Protein AF-A0A9Q2S1J2-F1 (afdb_monomer_lite)

Organism: NCBI:txid1402135

Secondary structure (DSSP, 8-state):
----PPPPPPPP--------S---S---S-S-SSSSSSSSSSSTTSSSSSSS------------GGGGEEEHHHHGGGGGS--EETTEEP-TTSTTHHHHHHHHHH-SSSGGGBSS---TTSEEETT-B-GGG--SHHHHHHHHHHHHHH-SSHHHHHHHHHHTT-EE-TT--EE-SSSSS-TT-----EEEEEEEETT---SHHHHHHHHHHHHTT-SEEEEEEEE-TTS-EEEEEEEEE-

pLDDT: mean 74.77, std 20.51, range [35.25, 97.06]

Sequence (242 aa):
MSDLMVPGKPVVANSSSLCFIDFMHDQPRNIWNSVMRPLFVIVTAFATAIAFFGSYSWADEEPSVDKFIFHISDLSKQNTRPFRFGGEIMSEKSGRWNQYRDEIEKFTDAVPCLSSGVDKNGRVDLRDLDWSQHTKVEGLDVCIFRILDTLPSVNLMEEWIASQGFSVSPNKRYVGDSAYVPIGTVNSTYYIEGTVPYGVGTSEASKALSQQASRWEAHAFSLNVYLDLDGNIAGVRVTPRT

Foldseek 3Di:
DDDDDDDDDDDDDPDDDDDDPDDPDDDDPDPDPDDPPPPPPPPVPPPPPPPPPPPPPPPVPPPPPCLQKDAVVLQLCQLVPAAAALLHGQDPPDPCNVVQVVLCVVPSAQQVQAPDHQDPRRIDGSLRGPLPPDPDQSNVFSNLLRSQLSRPAPVVNQVSLVSLVWDKDPPQQDQDPDPDRPPDDRFRKTKIKTKDAAPPDPDPSSVSVNVSLVSVVARMKIKIFIATPVRHTNTIGIDGHD

Radius of gyration: 28.54 Å; chains: 1; bounding box: 77×76×69 Å

Structure (mmCIF, N/CA/C/O backbone):
data_AF-A0A9Q2S1J2-F1
#
_entry.id   AF-A0A9Q2S1J2-F1
#
loop_
_atom_site.group_PDB
_atom_site.id
_atom_site.type_symbol
_atom_site.label_atom_id
_atom_site.label_alt_id
_atom_site.label_comp_id
_atom_site.label_asym_id
_atom_site.label_entity_id
_atom_site.label_seq_id
_atom_site.pdbx_PDB_ins_code
_atom_site.Cartn_x
_atom_site.Cartn_y
_atom_site.Cartn_z
_atom_site.occupancy
_atom_site.B_iso_or_equiv
_atom_site.auth_seq_id
_atom_site.auth_comp_id
_atom_site.auth_asym_id
_atom_site.auth_atom_id
_atom_site.pdbx_PDB_model_num
ATOM 1 N N . MET A 1 1 ? 31.296 10.374 49.252 1.00 40.56 1 MET A N 1
ATOM 2 C CA . MET A 1 1 ? 30.406 9.247 49.595 1.00 40.56 1 MET A CA 1
ATOM 3 C C . MET A 1 1 ? 29.740 8.829 48.294 1.00 40.56 1 MET A C 1
ATOM 5 O O . MET A 1 1 ? 28.725 9.400 47.941 1.00 40.56 1 MET A O 1
ATOM 9 N N . SER A 1 2 ? 30.476 8.201 47.380 1.00 37.00 2 SER A N 1
ATOM 10 C CA . SER A 1 2 ? 30.956 6.805 47.400 1.00 37.00 2 SER A CA 1
ATOM 11 C C . SER A 1 2 ? 29.843 5.836 47.002 1.00 37.00 2 SER A C 1
ATOM 13 O O . SER A 1 2 ? 28.944 5.590 47.795 1.00 37.00 2 SER A O 1
ATOM 15 N N . ASP A 1 3 ? 29.974 5.368 45.757 1.00 37.16 3 ASP A N 1
ATOM 16 C CA . ASP A 1 3 ? 29.686 4.041 45.203 1.00 37.16 3 ASP A CA 1
ATOM 17 C C . ASP A 1 3 ? 28.344 3.350 45.465 1.00 37.16 3 ASP A C 1
ATOM 19 O O . ASP A 1 3 ? 27.977 3.054 46.596 1.00 37.16 3 ASP A O 1
ATOM 23 N N . LEU A 1 4 ? 27.707 2.922 44.367 1.00 44.81 4 LEU A N 1
ATOM 24 C CA . LEU A 1 4 ? 27.577 1.492 44.049 1.00 44.81 4 LEU A CA 1
ATOM 25 C C . LEU A 1 4 ? 27.111 1.318 42.593 1.00 44.81 4 LEU A C 1
ATOM 27 O O . LEU A 1 4 ? 25.924 1.346 42.275 1.00 44.81 4 LEU A O 1
ATOM 31 N N . MET A 1 5 ? 28.088 1.140 41.699 1.00 41.69 5 MET A N 1
ATOM 32 C CA . MET A 1 5 ? 27.887 0.533 40.384 1.00 41.69 5 MET A CA 1
ATOM 33 C C . MET A 1 5 ? 27.665 -0.975 40.557 1.00 41.69 5 MET A C 1
ATOM 35 O O . MET A 1 5 ? 28.431 -1.643 41.250 1.00 41.69 5 MET A O 1
ATOM 39 N N . VAL A 1 6 ? 26.648 -1.518 39.889 1.00 54.88 6 VAL A N 1
ATOM 40 C CA . VAL A 1 6 ? 26.416 -2.964 39.766 1.00 54.88 6 VAL A CA 1
ATOM 41 C C . VAL A 1 6 ? 26.905 -3.414 38.383 1.00 54.88 6 VAL A C 1
ATOM 43 O O . VAL A 1 6 ? 26.368 -2.934 37.384 1.00 54.88 6 VAL A O 1
ATOM 46 N N . PRO A 1 7 ? 27.890 -4.326 38.276 1.00 55.25 7 PRO A N 1
ATOM 47 C CA . PRO A 1 7 ? 28.300 -4.888 36.996 1.00 55.25 7 PRO A CA 1
ATOM 48 C C . PRO A 1 7 ? 27.425 -6.097 36.626 1.00 55.25 7 PRO A C 1
ATOM 50 O O . PRO A 1 7 ? 27.369 -7.099 37.342 1.00 55.25 7 PRO A O 1
ATOM 53 N N . GLY A 1 8 ? 26.744 -5.999 35.483 1.00 52.44 8 GLY A N 1
ATOM 54 C CA . GLY A 1 8 ? 26.046 -7.109 34.836 1.00 52.44 8 GLY A CA 1
ATOM 55 C C . GLY A 1 8 ? 27.030 -8.088 34.187 1.00 52.44 8 GLY A C 1
ATOM 56 O O . GLY A 1 8 ? 27.998 -7.689 33.548 1.00 52.44 8 GLY A O 1
ATOM 57 N N . LYS A 1 9 ? 26.778 -9.379 34.409 1.00 48.38 9 LYS A N 1
ATOM 58 C CA . LYS A 1 9 ? 27.614 -10.535 34.059 1.00 48.38 9 LYS A CA 1
ATOM 59 C C . LYS A 1 9 ? 27.874 -10.690 32.547 1.00 48.38 9 LYS A C 1
ATOM 61 O O . LYS A 1 9 ? 26.982 -10.403 31.753 1.00 48.38 9 LYS A O 1
ATOM 66 N N . PRO A 1 10 ? 29.031 -11.255 32.152 1.00 47.12 10 PRO A N 1
ATOM 67 C CA . PRO A 1 10 ? 29.288 -11.661 30.775 1.00 47.12 10 PRO A CA 1
ATOM 68 C C . PRO A 1 10 ? 28.460 -12.895 30.384 1.00 47.12 10 PRO A C 1
ATOM 70 O O . PRO A 1 10 ? 28.337 -13.857 31.146 1.00 47.12 10 PRO A O 1
ATOM 73 N N . VAL A 1 11 ? 27.912 -12.854 29.168 1.00 51.91 11 VAL A N 1
ATOM 74 C CA . VAL A 1 11 ? 27.251 -13.979 28.499 1.00 51.91 11 VAL A CA 1
ATOM 75 C C . VAL A 1 11 ? 28.313 -14.983 28.053 1.00 51.91 11 VAL A C 1
ATOM 77 O O . VAL A 1 11 ? 29.285 -14.638 27.386 1.00 51.91 11 VAL A O 1
ATOM 80 N N . VAL A 1 12 ? 28.113 -16.233 28.459 1.00 48.56 12 VAL A N 1
ATOM 81 C CA . VAL A 1 12 ? 28.942 -17.391 28.123 1.00 48.56 12 VAL A CA 1
ATOM 82 C C . VAL A 1 12 ? 28.786 -17.705 26.635 1.00 48.56 12 VAL A C 1
ATOM 84 O O . VAL A 1 12 ? 27.695 -18.026 26.170 1.00 48.56 12 VAL A O 1
ATOM 87 N N . ALA A 1 13 ? 29.889 -17.618 25.893 1.00 40.12 13 ALA A N 1
ATOM 88 C CA . ALA A 1 13 ? 29.984 -18.101 24.525 1.00 40.12 13 ALA A CA 1
ATOM 89 C C . ALA A 1 13 ? 30.036 -19.638 24.524 1.00 40.12 13 ALA A C 1
ATOM 91 O O . ALA A 1 13 ? 30.999 -20.233 25.009 1.00 40.12 13 ALA A O 1
ATOM 92 N N . ASN A 1 14 ? 29.015 -20.280 23.954 1.00 37.91 14 ASN A N 1
ATOM 93 C CA . ASN A 1 14 ? 29.078 -21.694 23.592 1.00 37.91 14 ASN A CA 1
ATOM 94 C C . ASN A 1 14 ? 29.925 -21.839 22.321 1.00 37.91 14 ASN A C 1
ATOM 96 O O . ASN A 1 14 ? 29.432 -21.741 21.201 1.00 37.91 14 ASN A O 1
ATOM 100 N N . SER A 1 15 ? 31.222 -22.060 22.525 1.00 42.34 15 SER A N 1
ATOM 101 C CA . SER A 1 15 ? 32.123 -22.627 21.527 1.00 42.34 15 SER A CA 1
ATOM 102 C C . SER A 1 15 ? 31.919 -24.138 21.526 1.00 42.34 15 SER A C 1
ATOM 104 O O . SER A 1 15 ? 32.280 -24.829 22.478 1.00 42.34 15 SER A O 1
ATOM 106 N N . SER A 1 16 ? 31.286 -24.656 20.480 1.00 44.41 16 SER A N 1
ATOM 107 C CA . SER A 1 16 ? 31.275 -26.084 20.182 1.00 44.41 16 SER A CA 1
ATOM 108 C C . SER A 1 16 ? 31.942 -26.276 18.832 1.00 44.41 16 SER A C 1
ATOM 110 O O . SER A 1 16 ? 31.382 -25.967 17.785 1.00 44.41 16 SER A O 1
ATOM 112 N N . SER A 1 17 ? 33.195 -26.708 18.936 1.00 42.44 17 SER A N 1
ATOM 113 C CA . SER A 1 17 ? 33.931 -27.590 18.043 1.00 42.44 17 SER A CA 1
ATOM 114 C C . SER A 1 17 ? 33.178 -28.074 16.808 1.00 42.44 17 SER A C 1
ATOM 116 O O . SER A 1 17 ? 32.150 -28.721 16.942 1.00 42.44 17 SER A O 1
ATOM 118 N N . LEU A 1 18 ? 33.806 -27.921 15.643 1.00 45.06 18 LEU A N 1
ATOM 119 C CA . LEU A 1 18 ? 34.126 -29.055 14.774 1.00 45.06 18 LEU A CA 1
ATOM 120 C C . LEU A 1 18 ? 35.332 -28.669 13.903 1.00 45.06 18 LEU A C 1
ATOM 122 O O . LEU A 1 18 ? 35.220 -28.011 12.873 1.00 45.06 18 LEU A O 1
ATOM 126 N N . CYS A 1 19 ? 36.510 -29.073 14.381 1.00 46.84 19 CYS A N 1
ATOM 127 C CA . CYS A 1 19 ? 37.719 -29.219 13.583 1.00 46.84 19 CYS A CA 1
ATOM 128 C C . CYS A 1 19 ? 37.442 -30.226 12.467 1.00 46.84 19 CYS A C 1
ATOM 130 O O . CYS A 1 19 ? 37.111 -31.364 12.788 1.00 46.84 19 CYS A O 1
ATOM 132 N N . PHE A 1 20 ? 37.597 -29.858 11.193 1.00 46.56 20 PHE A N 1
ATOM 133 C CA . PHE A 1 20 ? 37.607 -30.868 10.130 1.00 46.56 20 PHE A CA 1
ATOM 134 C C . PHE A 1 20 ? 38.326 -30.467 8.839 1.00 46.56 20 PHE A C 1
ATOM 136 O O . PHE A 1 20 ? 37.915 -30.919 7.785 1.00 46.56 20 PHE A O 1
ATOM 143 N N . ILE A 1 21 ? 39.406 -29.679 8.866 1.00 50.28 21 ILE A N 1
ATOM 144 C CA . ILE A 1 21 ? 40.341 -29.628 7.723 1.00 50.28 21 ILE A CA 1
ATOM 145 C C . ILE A 1 21 ? 41.753 -29.361 8.248 1.00 50.28 21 ILE A C 1
ATOM 147 O O . ILE A 1 21 ? 42.181 -28.222 8.297 1.00 50.28 21 ILE A O 1
ATOM 151 N N . ASP A 1 22 ? 42.444 -30.412 8.686 1.00 45.50 22 ASP A N 1
ATOM 152 C CA . ASP A 1 22 ? 43.914 -30.454 8.738 1.00 45.50 22 ASP A CA 1
ATOM 153 C C . ASP A 1 22 ? 44.361 -31.912 8.913 1.00 45.50 22 ASP A C 1
ATOM 155 O O . ASP A 1 22 ? 44.779 -32.357 9.979 1.00 45.50 22 ASP A O 1
ATOM 159 N N . PHE A 1 23 ? 44.193 -32.709 7.855 1.00 46.47 23 PHE A N 1
ATOM 160 C CA . PHE A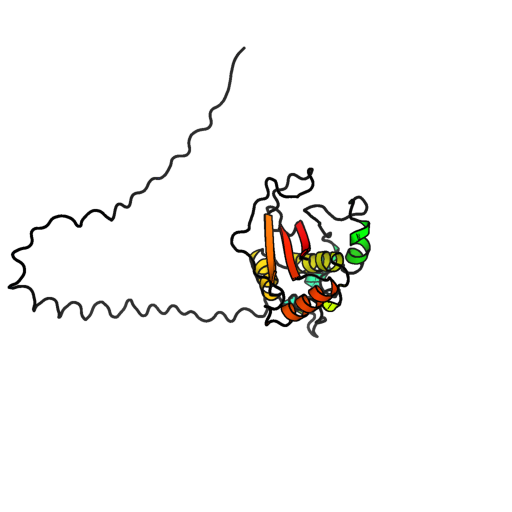 1 23 ? 44.830 -34.025 7.768 1.00 46.47 23 PHE A CA 1
ATOM 161 C C . PHE A 1 23 ? 45.028 -34.463 6.315 1.00 46.47 23 PHE A C 1
ATOM 163 O O . PHE A 1 23 ? 44.485 -35.467 5.874 1.00 46.47 23 PHE A O 1
ATOM 170 N N . MET A 1 24 ? 45.785 -33.687 5.539 1.00 49.78 24 MET A N 1
ATOM 171 C CA . MET A 1 24 ? 46.308 -34.131 4.240 1.00 49.78 24 MET A CA 1
ATOM 172 C C . MET A 1 24 ? 47.679 -33.501 3.986 1.00 49.78 24 MET A C 1
ATOM 174 O O . MET A 1 24 ? 47.911 -32.848 2.973 1.00 49.78 24 MET A O 1
ATOM 178 N N . HIS A 1 25 ? 48.615 -33.702 4.908 1.00 49.38 25 HIS A N 1
ATOM 179 C CA . HIS A 1 25 ? 50.018 -33.579 4.557 1.00 49.38 25 HIS A CA 1
ATOM 180 C C . HIS A 1 25 ? 50.812 -34.687 5.236 1.00 49.38 25 HIS A C 1
ATOM 182 O O . HIS A 1 25 ? 50.769 -34.846 6.449 1.00 49.38 25 HIS A O 1
ATOM 188 N N . ASP A 1 26 ? 51.545 -35.407 4.393 1.00 48.38 26 ASP A N 1
ATOM 189 C CA . ASP A 1 26 ? 52.625 -36.330 4.725 1.00 48.38 26 ASP A CA 1
ATOM 190 C C . ASP A 1 26 ? 52.250 -37.811 4.900 1.00 48.38 26 ASP A C 1
ATOM 192 O O . ASP A 1 26 ? 52.089 -38.336 6.000 1.00 48.38 26 ASP A O 1
ATOM 196 N N . GLN A 1 27 ? 52.171 -38.518 3.765 1.00 48.53 27 GLN A N 1
ATOM 197 C CA . GLN A 1 27 ? 52.461 -39.951 3.702 1.00 48.53 27 GLN A CA 1
ATOM 198 C C . GLN A 1 27 ? 53.371 -40.251 2.496 1.00 48.53 27 GLN A C 1
ATOM 200 O O . GLN A 1 27 ? 53.151 -39.713 1.401 1.00 48.53 27 GLN A O 1
ATOM 205 N N . PRO A 1 28 ? 54.397 -41.101 2.673 1.00 52.34 28 PRO A N 1
ATOM 206 C CA . PRO A 1 28 ? 55.406 -41.366 1.661 1.00 52.34 28 PRO A CA 1
ATOM 207 C C . PRO A 1 28 ? 54.826 -42.142 0.474 1.00 52.34 28 PRO A C 1
ATOM 209 O O . PRO A 1 28 ? 54.269 -43.232 0.601 1.00 52.34 28 PRO A O 1
ATOM 212 N N . ARG A 1 29 ? 55.017 -41.574 -0.721 1.00 52.62 29 ARG A N 1
ATOM 213 C CA . ARG A 1 29 ? 54.816 -42.252 -2.003 1.00 52.62 29 ARG A CA 1
ATOM 214 C C . ARG A 1 29 ? 55.841 -43.371 -2.114 1.00 52.62 29 ARG A C 1
ATOM 216 O O . ARG A 1 29 ? 56.979 -43.089 -2.460 1.00 52.62 29 ARG A O 1
ATOM 223 N N . ASN A 1 30 ? 55.460 -44.600 -1.797 1.00 55.59 30 ASN A N 1
ATOM 224 C CA . ASN A 1 30 ? 55.903 -45.831 -2.457 1.00 55.59 30 ASN A CA 1
ATOM 225 C C . ASN A 1 30 ? 55.304 -47.023 -1.703 1.00 55.59 30 ASN A C 1
ATOM 227 O O . ASN A 1 30 ? 55.267 -47.022 -0.482 1.00 55.59 30 ASN A O 1
ATOM 231 N N . ILE A 1 31 ? 54.906 -48.062 -2.444 1.00 53.53 31 ILE A N 1
ATOM 232 C CA . ILE A 1 31 ? 54.334 -49.338 -1.964 1.00 53.53 31 ILE A CA 1
ATOM 233 C C . ILE A 1 31 ? 52.795 -49.350 -1.823 1.00 53.53 31 ILE A C 1
ATOM 235 O O . ILE A 1 31 ? 52.267 -49.685 -0.776 1.00 53.53 31 ILE A O 1
ATOM 239 N N . TRP A 1 32 ? 52.040 -49.056 -2.891 1.00 45.44 32 TRP A N 1
ATOM 240 C CA . TRP A 1 32 ? 50.602 -49.420 -2.956 1.00 45.44 32 TRP A CA 1
ATOM 241 C C . TRP A 1 32 ? 50.117 -49.891 -4.341 1.00 45.44 32 TRP A C 1
ATOM 243 O O . TRP A 1 32 ? 48.920 -49.965 -4.596 1.00 45.44 32 TRP A O 1
ATOM 253 N N . ASN A 1 33 ? 51.031 -50.258 -5.248 1.00 51.59 33 ASN A N 1
ATOM 254 C CA . ASN A 1 33 ? 50.688 -50.475 -6.661 1.00 51.59 33 ASN A CA 1
ATOM 255 C C . ASN A 1 33 ? 50.580 -51.928 -7.146 1.00 51.59 33 ASN A C 1
ATOM 257 O O . ASN A 1 33 ? 50.458 -52.103 -8.352 1.00 51.59 33 ASN A O 1
ATOM 261 N N . SER A 1 34 ? 50.573 -52.965 -6.294 1.00 54.12 34 SER A N 1
ATOM 262 C CA . SER A 1 34 ? 50.664 -54.331 -6.854 1.00 54.12 34 SER A CA 1
ATOM 263 C C . SER A 1 34 ? 49.653 -55.398 -6.445 1.00 54.12 34 SER A C 1
ATOM 265 O O . SER A 1 34 ? 49.663 -56.427 -7.110 1.00 54.12 34 SER A O 1
ATOM 267 N N . VAL A 1 35 ? 48.783 -55.234 -5.436 1.00 52.28 35 VAL A N 1
ATOM 268 C CA . VAL A 1 35 ? 47.959 -56.398 -5.003 1.00 52.28 35 VAL A CA 1
ATOM 269 C C . VAL A 1 35 ? 46.493 -56.105 -4.635 1.00 52.28 35 VAL A C 1
ATOM 271 O O . VAL A 1 35 ? 45.682 -57.022 -4.636 1.00 52.28 35 VAL A O 1
ATOM 274 N N . MET A 1 36 ? 46.069 -54.858 -4.416 1.00 49.03 36 MET A N 1
ATOM 275 C CA . MET A 1 36 ? 44.712 -54.565 -3.900 1.00 49.03 36 MET A CA 1
ATOM 276 C C . MET A 1 36 ? 43.813 -53.816 -4.898 1.00 49.03 36 MET A C 1
ATOM 278 O O . MET A 1 36 ? 43.198 -52.812 -4.553 1.00 49.03 36 MET A O 1
ATOM 282 N N . ARG A 1 37 ? 43.737 -54.270 -6.157 1.00 50.06 37 ARG A N 1
ATOM 283 C CA . ARG A 1 37 ? 42.864 -53.648 -7.178 1.00 50.06 37 ARG A CA 1
ATOM 284 C C . ARG A 1 37 ? 41.702 -54.474 -7.755 1.00 50.06 37 ARG A C 1
ATOM 286 O O . ARG A 1 37 ? 40.852 -53.823 -8.352 1.00 50.06 37 ARG A O 1
ATOM 293 N N . PRO A 1 38 ? 41.545 -55.804 -7.564 1.00 51.50 38 PRO A N 1
ATOM 294 C CA . PRO A 1 38 ? 40.387 -56.482 -8.157 1.00 51.50 38 PRO A CA 1
ATOM 295 C C . PRO A 1 38 ? 39.259 -56.865 -7.181 1.00 51.50 38 PRO A C 1
ATOM 297 O O . PRO A 1 38 ? 38.264 -57.409 -7.640 1.00 51.50 38 PRO A O 1
ATOM 300 N N . LEU A 1 39 ? 39.350 -56.592 -5.870 1.00 47.19 39 LEU A N 1
ATOM 301 C CA . LEU A 1 39 ? 38.341 -57.075 -4.898 1.00 47.19 39 LEU A CA 1
ATOM 302 C C . LEU A 1 39 ? 37.452 -56.005 -4.238 1.00 47.19 39 LEU A C 1
ATOM 304 O O . LEU A 1 39 ? 36.533 -56.357 -3.509 1.00 47.19 39 LEU A O 1
ATOM 308 N N . PHE A 1 40 ? 37.632 -54.720 -4.553 1.00 44.72 40 PHE A N 1
ATOM 309 C CA . PHE A 1 40 ? 36.775 -53.629 -4.047 1.00 44.72 40 PHE A CA 1
ATOM 310 C C . PHE A 1 40 ? 35.756 -53.099 -5.074 1.00 44.72 40 PHE A C 1
ATOM 312 O O . PHE A 1 40 ? 35.261 -51.986 -4.938 1.00 44.72 40 PHE A O 1
ATOM 319 N N . VAL A 1 41 ? 35.437 -53.885 -6.109 1.00 50.00 41 VAL A N 1
ATOM 320 C CA . VAL A 1 41 ? 34.496 -53.478 -7.176 1.00 50.00 41 VAL A CA 1
ATOM 321 C C . VAL A 1 41 ? 33.129 -54.178 -7.066 1.00 50.00 41 VAL A C 1
ATOM 323 O O . VAL A 1 41 ? 32.183 -53.756 -7.717 1.00 50.00 41 VAL A O 1
ATOM 326 N N . ILE A 1 42 ? 32.968 -55.205 -6.218 1.00 49.56 42 ILE A N 1
ATOM 327 C CA . ILE A 1 42 ? 31.748 -56.046 -6.239 1.00 49.56 42 ILE A CA 1
ATOM 328 C C . ILE A 1 42 ? 30.827 -55.861 -5.012 1.00 49.56 42 ILE A C 1
ATOM 330 O O . ILE A 1 42 ? 29.652 -56.201 -5.090 1.00 49.56 42 ILE A O 1
ATOM 334 N N . VAL A 1 43 ? 31.269 -55.238 -3.909 1.00 44.75 43 VAL A N 1
ATOM 335 C CA . VAL A 1 43 ? 30.416 -55.060 -2.700 1.00 44.75 43 VAL A CA 1
ATOM 336 C C . VAL A 1 43 ? 29.892 -53.623 -2.510 1.00 44.75 43 VAL A C 1
ATOM 338 O O . VAL A 1 43 ? 28.928 -53.399 -1.786 1.00 44.75 43 VAL A O 1
ATOM 341 N N . THR A 1 44 ? 30.409 -52.640 -3.245 1.00 45.94 44 THR A N 1
ATOM 342 C CA . THR A 1 44 ? 29.906 -51.248 -3.282 1.00 45.94 44 THR A CA 1
ATOM 343 C C . THR A 1 44 ? 28.934 -50.984 -4.438 1.00 45.94 44 THR A C 1
ATOM 345 O O . THR A 1 44 ? 28.732 -49.841 -4.831 1.00 45.94 44 THR A O 1
ATOM 348 N N . ALA A 1 45 ? 28.316 -52.029 -4.994 1.00 48.41 45 ALA A N 1
ATOM 349 C CA . ALA A 1 45 ? 27.319 -51.906 -6.061 1.00 48.41 45 ALA A CA 1
ATOM 350 C C . ALA A 1 45 ? 25.864 -52.107 -5.585 1.00 48.41 45 ALA A C 1
ATOM 352 O O . ALA A 1 45 ? 24.944 -51.901 -6.367 1.00 48.41 45 ALA A O 1
ATOM 353 N N . PHE A 1 46 ? 25.629 -52.479 -4.318 1.00 46.53 46 PHE A N 1
ATOM 354 C CA . PHE A 1 46 ? 24.284 -52.846 -3.835 1.00 46.53 46 PHE A CA 1
ATOM 355 C C . PHE A 1 46 ? 23.804 -52.134 -2.555 1.00 46.53 46 PHE A C 1
ATOM 357 O O . PHE A 1 46 ? 22.723 -52.444 -2.065 1.00 46.53 46 PHE A O 1
ATOM 364 N N . ALA A 1 47 ? 24.535 -51.138 -2.041 1.00 46.53 47 ALA A N 1
ATOM 365 C CA . ALA A 1 47 ? 24.127 -50.350 -0.862 1.00 46.53 47 ALA A CA 1
ATOM 366 C C . ALA A 1 47 ? 24.006 -48.831 -1.118 1.00 46.53 47 ALA A C 1
ATOM 368 O O . ALA A 1 47 ? 23.873 -48.047 -0.184 1.00 46.53 47 ALA A O 1
ATOM 369 N N . THR A 1 48 ? 24.015 -48.404 -2.381 1.00 47.47 48 THR A N 1
ATOM 370 C CA . THR A 1 48 ? 23.877 -46.997 -2.814 1.00 47.47 48 THR A CA 1
ATOM 371 C C . THR A 1 48 ? 22.733 -46.819 -3.817 1.00 47.47 48 THR A C 1
ATOM 373 O O . THR A 1 48 ? 22.767 -45.933 -4.660 1.00 47.47 48 THR A O 1
ATOM 376 N N . ALA A 1 49 ? 21.696 -47.658 -3.735 1.00 49.28 49 ALA A N 1
ATOM 377 C CA . ALA A 1 49 ? 20.522 -47.576 -4.612 1.00 49.28 49 ALA A CA 1
ATOM 378 C C . ALA A 1 49 ? 19.227 -47.126 -3.900 1.00 49.28 49 ALA A C 1
ATOM 380 O O . ALA A 1 49 ? 18.210 -46.965 -4.562 1.00 49.28 49 ALA A O 1
ATOM 381 N N . ILE A 1 50 ? 19.236 -46.896 -2.576 1.00 51.12 50 ILE A N 1
ATOM 382 C CA . ILE A 1 50 ? 18.006 -46.596 -1.799 1.00 51.12 50 ILE A CA 1
ATOM 383 C C . ILE A 1 50 ? 18.050 -45.220 -1.091 1.00 51.12 50 ILE A C 1
ATOM 385 O O . ILE A 1 50 ? 17.109 -44.841 -0.409 1.00 51.12 50 ILE A O 1
ATOM 389 N N . ALA A 1 51 ? 19.087 -44.402 -1.300 1.00 48.06 51 ALA A N 1
ATOM 390 C CA . ALA A 1 51 ? 19.192 -43.073 -0.670 1.00 48.06 51 ALA A CA 1
ATOM 391 C C . ALA A 1 51 ? 19.170 -41.880 -1.649 1.00 48.06 51 ALA A C 1
ATOM 393 O O . ALA A 1 51 ? 19.414 -40.755 -1.228 1.00 48.06 51 ALA A O 1
ATOM 394 N N . PHE A 1 52 ? 18.876 -42.095 -2.939 1.00 49.28 52 PHE A N 1
ATOM 395 C CA . PHE A 1 52 ? 18.862 -41.024 -3.957 1.00 49.28 52 PHE A CA 1
ATOM 396 C C . PHE A 1 52 ? 17.523 -40.826 -4.682 1.00 49.28 52 PHE A C 1
ATOM 398 O O . PHE A 1 52 ? 17.431 -40.021 -5.601 1.00 49.28 52 PHE A O 1
ATOM 405 N N . PHE A 1 53 ? 16.472 -41.506 -4.227 1.00 51.09 53 PHE A N 1
ATOM 406 C CA . PHE A 1 53 ? 15.084 -41.170 -4.550 1.00 51.09 53 PHE A CA 1
ATOM 407 C C . PHE A 1 53 ? 14.301 -40.987 -3.252 1.00 51.09 53 PHE A C 1
ATOM 409 O O . PHE A 1 53 ? 13.209 -41.517 -3.073 1.00 51.09 53 PHE A O 1
ATOM 416 N N . GLY A 1 54 ? 14.883 -40.229 -2.318 1.00 46.16 54 GLY A N 1
ATOM 417 C CA . GLY A 1 54 ? 14.059 -39.448 -1.413 1.00 46.16 54 GLY A CA 1
ATOM 418 C C . GLY A 1 54 ? 13.291 -38.491 -2.304 1.00 46.16 54 GLY A C 1
ATOM 419 O O . GLY A 1 54 ? 13.831 -37.463 -2.703 1.00 46.16 54 GLY A O 1
ATOM 420 N N . SER A 1 55 ? 12.099 -38.914 -2.711 1.00 52.06 55 SER A N 1
ATOM 421 C CA . SER A 1 55 ? 11.115 -38.121 -3.416 1.00 52.06 55 SER A CA 1
ATOM 422 C C . SER A 1 55 ? 10.880 -36.876 -2.574 1.00 52.06 55 SER A C 1
ATOM 424 O O . SER A 1 55 ? 9.994 -36.849 -1.722 1.00 52.06 55 SER A O 1
ATOM 426 N N . TYR A 1 56 ? 11.692 -35.841 -2.789 1.00 47.38 56 TYR A N 1
ATOM 427 C CA . TYR A 1 56 ? 11.256 -34.478 -2.589 1.00 47.38 56 TYR A CA 1
ATOM 428 C C . TYR A 1 56 ? 10.106 -34.334 -3.566 1.00 47.38 56 TYR A C 1
ATOM 430 O O . TYR A 1 56 ? 10.268 -33.970 -4.721 1.00 47.38 56 TYR A O 1
ATOM 438 N N . SER A 1 57 ? 8.936 -34.753 -3.105 1.00 44.47 57 SER A N 1
ATOM 439 C CA . SER A 1 57 ? 7.661 -34.289 -3.577 1.00 44.47 57 SER A CA 1
ATOM 440 C C . SER A 1 57 ? 7.640 -32.801 -3.236 1.00 44.47 57 SER A C 1
ATOM 442 O O . SER A 1 57 ? 6.990 -32.384 -2.284 1.00 44.47 57 SER A O 1
ATOM 444 N N . TRP A 1 58 ? 8.346 -31.993 -4.028 1.00 56.03 58 TRP A N 1
ATOM 445 C CA . TRP A 1 58 ? 7.780 -30.778 -4.605 1.00 56.03 58 TRP A CA 1
ATOM 446 C C . TRP A 1 58 ? 6.458 -31.156 -5.284 1.00 56.03 58 TRP A C 1
ATOM 448 O O . TRP A 1 58 ? 6.328 -31.185 -6.500 1.00 56.03 58 TRP A O 1
ATOM 458 N N . ALA A 1 59 ? 5.479 -31.574 -4.481 1.00 50.12 59 ALA A N 1
ATOM 459 C CA . ALA A 1 59 ? 4.113 -31.305 -4.828 1.00 50.12 59 ALA A CA 1
ATOM 460 C C . ALA A 1 59 ? 4.125 -29.791 -4.933 1.00 50.12 59 ALA A C 1
ATOM 462 O O . ALA A 1 59 ? 4.376 -29.115 -3.934 1.00 50.12 59 ALA A O 1
ATOM 463 N N . ASP A 1 60 ? 4.047 -29.306 -6.167 1.00 47.88 60 ASP A N 1
ATOM 464 C CA . ASP A 1 60 ? 3.680 -27.942 -6.462 1.00 47.88 60 ASP A CA 1
ATOM 465 C C . ASP A 1 60 ? 2.450 -27.664 -5.592 1.00 47.88 60 ASP A C 1
ATOM 467 O O . ASP A 1 60 ? 1.340 -28.092 -5.912 1.00 47.88 60 ASP A O 1
ATOM 471 N N . GLU A 1 61 ? 2.650 -27.057 -4.417 1.00 53.56 61 GLU A N 1
ATOM 472 C CA . GLU A 1 61 ? 1.578 -26.338 -3.754 1.00 53.56 61 GLU A CA 1
ATOM 473 C C . GLU A 1 61 ? 1.173 -25.323 -4.805 1.00 53.56 61 GLU A C 1
ATOM 475 O O . GLU A 1 61 ? 1.915 -24.369 -5.058 1.00 53.56 61 GLU A O 1
ATOM 480 N N . GLU A 1 62 ? 0.070 -25.605 -5.509 1.00 57.50 62 GLU A N 1
ATOM 481 C CA . GLU A 1 62 ? -0.497 -24.657 -6.449 1.00 57.50 62 GLU A CA 1
ATOM 482 C C . GLU A 1 62 ? -0.522 -23.322 -5.711 1.00 57.50 62 GLU A C 1
ATOM 484 O O . GLU A 1 62 ? -1.103 -23.255 -4.620 1.00 57.50 62 GLU A O 1
ATOM 489 N N . PRO A 1 63 ? 0.189 -22.297 -6.218 1.00 55.56 63 PRO A N 1
ATOM 490 C CA . PRO A 1 63 ? 0.338 -21.045 -5.504 1.00 55.56 63 PRO A CA 1
ATOM 491 C C . PRO A 1 63 ? -1.069 -20.568 -5.197 1.00 55.56 63 PRO A C 1
ATOM 493 O O . PRO A 1 63 ? -1.834 -20.327 -6.128 1.00 55.56 63 PRO A O 1
ATOM 496 N N . SER A 1 64 ? -1.424 -20.531 -3.910 1.00 61.19 64 SER A N 1
ATOM 497 C CA . SER A 1 64 ? -2.808 -20.352 -3.488 1.00 61.19 64 SER A CA 1
ATOM 498 C C . SER A 1 64 ? -3.334 -19.045 -4.074 1.00 61.19 64 SER A C 1
ATOM 500 O O . SER A 1 64 ? -3.018 -17.944 -3.616 1.00 61.19 64 SER A O 1
ATOM 502 N N . VAL A 1 65 ? -4.103 -19.171 -5.159 1.00 66.06 65 VAL A N 1
ATOM 503 C CA . VAL A 1 65 ? -4.607 -18.038 -5.950 1.00 66.06 65 VAL A CA 1
ATOM 504 C C . VAL A 1 65 ? -5.471 -17.127 -5.072 1.00 66.06 65 VAL A C 1
ATOM 506 O O . VAL A 1 65 ? -5.584 -15.931 -5.325 1.00 66.06 65 VAL A O 1
ATOM 509 N N . ASP A 1 66 ? -5.980 -17.678 -3.973 1.00 84.00 66 ASP A N 1
ATOM 510 C CA . ASP A 1 66 ? -6.908 -17.043 -3.053 1.00 84.00 66 ASP A CA 1
ATOM 511 C C . ASP A 1 66 ? -6.255 -16.170 -1.968 1.00 84.00 66 ASP A C 1
ATOM 513 O O . ASP A 1 66 ? -6.974 -15.497 -1.234 1.00 84.00 66 ASP A O 1
ATOM 517 N N . LYS A 1 67 ? -4.919 -16.105 -1.845 1.00 92.56 67 LYS A N 1
ATOM 518 C CA . LYS A 1 67 ? -4.286 -15.361 -0.730 1.00 92.56 67 LYS A CA 1
ATOM 519 C C . LYS A 1 67 ? -4.486 -13.839 -0.764 1.00 92.56 67 LYS A C 1
ATOM 521 O O . LYS A 1 67 ? -4.295 -13.180 0.255 1.00 92.56 67 LYS A O 1
ATOM 526 N N . PHE A 1 68 ? -4.866 -13.287 -1.918 1.00 94.56 68 PHE A N 1
ATOM 527 C CA . PHE A 1 68 ? -5.196 -11.866 -2.090 1.00 94.56 68 PHE A CA 1
ATOM 528 C C . PHE A 1 68 ? -6.684 -11.613 -2.345 1.00 94.56 68 PHE A C 1
ATOM 530 O O . PHE A 1 68 ? -7.071 -10.477 -2.619 1.00 94.56 68 PHE A O 1
ATOM 537 N N . ILE A 1 69 ? -7.513 -12.657 -2.250 1.00 95.25 69 ILE A N 1
ATOM 538 C CA . ILE A 1 69 ? -8.953 -12.570 -2.468 1.00 95.25 69 ILE A CA 1
ATOM 539 C C . ILE A 1 69 ? -9.643 -12.450 -1.111 1.00 95.25 69 ILE A C 1
ATOM 541 O O . ILE A 1 69 ? -9.645 -13.385 -0.314 1.00 95.25 69 ILE A O 1
ATOM 545 N N . PHE A 1 70 ? -10.259 -11.298 -0.857 1.00 95.00 70 PHE A N 1
ATOM 546 C CA . PHE A 1 70 ? -10.893 -10.986 0.425 1.00 95.00 70 PHE A CA 1
ATOM 547 C C . PHE A 1 70 ? -12.383 -10.736 0.263 1.00 95.00 70 PHE A C 1
ATOM 549 O O . PHE A 1 70 ? -12.833 -10.221 -0.759 1.00 95.00 70 PHE A O 1
ATOM 556 N N . HIS A 1 71 ? -13.158 -11.073 1.294 1.00 95.62 71 HIS A N 1
ATOM 557 C CA . HIS A 1 71 ? -14.568 -10.718 1.346 1.00 95.62 71 HIS A CA 1
ATOM 558 C C . HIS A 1 71 ? -14.729 -9.254 1.784 1.00 95.62 71 HIS A C 1
ATOM 560 O O . HIS A 1 71 ? -14.039 -8.778 2.687 1.00 95.62 71 HIS A O 1
ATOM 566 N N . ILE A 1 72 ? -15.676 -8.532 1.185 1.00 94.06 72 ILE A N 1
ATOM 567 C CA . ILE A 1 72 ? -15.886 -7.096 1.430 1.00 94.06 72 ILE A CA 1
ATOM 568 C C . ILE A 1 72 ? -16.140 -6.761 2.909 1.00 94.06 72 ILE A C 1
ATOM 570 O O . ILE A 1 72 ? -15.728 -5.712 3.399 1.00 94.06 72 ILE A O 1
ATOM 574 N N . SER A 1 73 ? -16.762 -7.678 3.654 1.00 92.81 73 SER A N 1
ATOM 575 C CA . SER A 1 73 ? -17.018 -7.516 5.093 1.00 92.81 73 SER A CA 1
ATOM 576 C C . SER A 1 73 ? -15.750 -7.457 5.948 1.00 92.81 73 SER A C 1
ATOM 578 O O . SER A 1 73 ? -15.788 -6.971 7.079 1.00 92.81 73 SER A O 1
ATOM 580 N N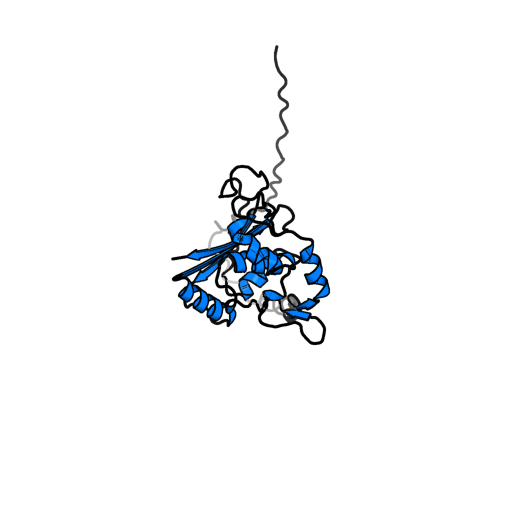 . ASP A 1 74 ? -14.632 -7.985 5.452 1.00 91.19 74 ASP A N 1
ATOM 581 C CA . ASP A 1 74 ? -13.350 -7.889 6.147 1.00 91.19 74 ASP A CA 1
ATOM 582 C C . ASP A 1 74 ? -12.677 -6.544 5.885 1.00 91.19 74 ASP A C 1
ATOM 584 O O . ASP A 1 74 ? -12.066 -5.977 6.793 1.00 91.19 74 ASP A O 1
ATOM 588 N N . LEU A 1 75 ? -12.888 -5.978 4.694 1.00 91.38 75 LEU A N 1
ATOM 589 C CA . LEU A 1 75 ? -12.400 -4.649 4.328 1.00 91.38 75 LEU A CA 1
ATOM 590 C C . LEU A 1 75 ? -13.157 -3.541 5.052 1.00 91.38 75 LEU A C 1
ATOM 592 O O . LEU A 1 75 ? -12.542 -2.581 5.507 1.00 91.38 75 LEU A O 1
ATOM 596 N N . SER A 1 76 ? -14.466 -3.700 5.269 1.00 86.06 76 SER A N 1
ATOM 597 C CA . SER A 1 76 ? -15.276 -2.677 5.939 1.00 86.06 76 SER A CA 1
ATOM 598 C C . SER A 1 76 ? -14.806 -2.355 7.362 1.00 86.06 76 SER A C 1
ATOM 600 O O . SER A 1 76 ? -15.091 -1.274 7.859 1.00 86.06 76 SER A O 1
ATOM 602 N N . LYS A 1 77 ? -14.061 -3.255 8.024 1.00 87.25 77 LYS A N 1
ATOM 603 C CA . LYS A 1 77 ? -13.469 -3.015 9.356 1.00 87.25 77 LYS A CA 1
ATOM 604 C C . LYS A 1 77 ? -12.370 -1.939 9.328 1.00 87.25 77 LYS A C 1
ATOM 606 O O . LYS A 1 77 ? -12.039 -1.372 10.368 1.00 87.25 77 LYS A O 1
ATOM 611 N N . GLN A 1 78 ? -11.806 -1.630 8.158 1.00 87.50 78 GLN A N 1
ATOM 612 C CA . GLN A 1 78 ? -10.763 -0.611 7.983 1.00 87.50 78 GLN A CA 1
ATOM 613 C C . GLN A 1 78 ? -11.240 0.813 8.250 1.00 87.50 78 GLN A C 1
ATOM 615 O O . GLN A 1 78 ? -10.419 1.655 8.603 1.00 87.50 78 GLN A O 1
ATOM 620 N N . ASN A 1 79 ? -12.544 1.081 8.171 1.00 83.56 79 ASN A N 1
ATOM 621 C CA . ASN A 1 79 ? -13.100 2.392 8.512 1.00 83.56 79 ASN A CA 1
ATOM 622 C C . ASN A 1 79 ? -12.797 2.811 9.968 1.00 83.56 79 ASN A C 1
ATOM 624 O O . ASN A 1 79 ? -12.756 3.999 10.277 1.00 83.56 79 ASN A O 1
ATOM 628 N N . THR A 1 80 ? -12.543 1.841 10.852 1.00 87.75 80 THR A N 1
ATOM 629 C CA . THR A 1 80 ? -12.153 2.063 12.252 1.00 87.75 80 THR A CA 1
ATOM 630 C C . THR A 1 80 ? -10.645 2.149 12.464 1.00 87.75 80 THR A C 1
ATOM 632 O O . THR A 1 80 ? -10.197 2.549 13.539 1.00 87.75 80 THR A O 1
ATOM 635 N N . ARG A 1 81 ? -9.848 1.800 11.449 1.00 90.12 81 ARG A N 1
ATOM 636 C CA . ARG A 1 81 ? -8.387 1.863 11.492 1.00 90.12 81 ARG A CA 1
ATOM 637 C C . ARG A 1 81 ? -7.937 3.169 10.837 1.00 90.12 81 ARG A C 1
ATOM 639 O O . ARG A 1 81 ? -8.130 3.345 9.635 1.00 90.12 81 ARG A O 1
ATOM 646 N N . PRO A 1 82 ? -7.384 4.132 11.589 1.00 94.00 82 PRO A N 1
ATOM 647 C CA . PRO A 1 82 ? -6.998 5.412 11.010 1.00 94.00 82 PRO A CA 1
ATOM 648 C C . PRO A 1 82 ? -5.809 5.257 10.054 1.00 94.00 82 PRO A C 1
ATOM 650 O O . PRO A 1 82 ? -4.911 4.453 10.303 1.00 94.00 82 PRO A O 1
ATOM 653 N N . PHE A 1 83 ? -5.776 6.073 8.997 1.00 95.62 83 PHE A N 1
ATOM 654 C CA . PHE A 1 83 ? -4.594 6.190 8.143 1.00 95.62 83 PHE A CA 1
ATOM 655 C C . PHE A 1 83 ? -3.416 6.731 8.958 1.00 95.62 83 PHE A C 1
ATOM 657 O O . PHE A 1 83 ? -3.559 7.704 9.709 1.00 95.62 83 PHE A O 1
A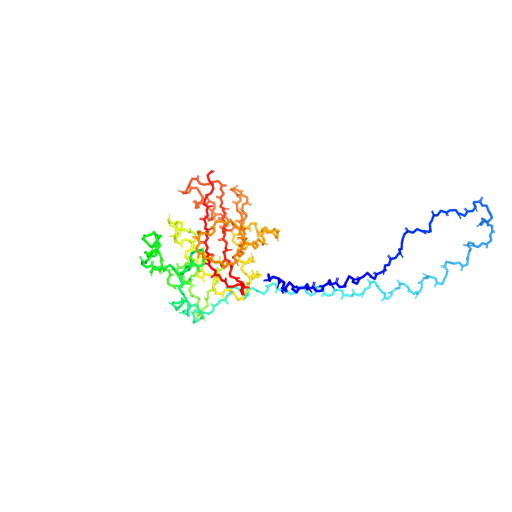TOM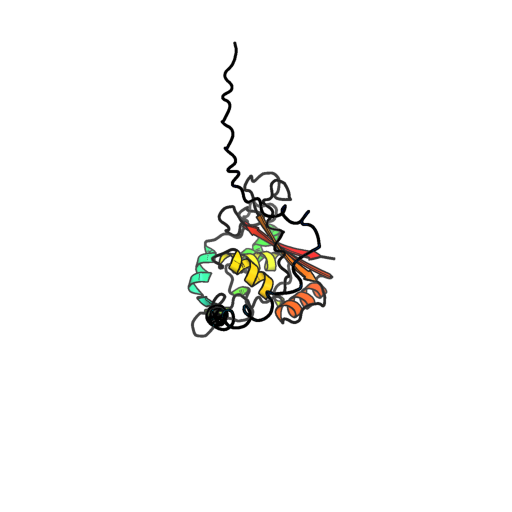 664 N N . ARG A 1 84 ? -2.249 6.103 8.803 1.00 93.31 84 ARG A N 1
ATOM 665 C CA . ARG A 1 84 ? -1.017 6.515 9.473 1.00 93.31 84 ARG A CA 1
ATOM 666 C C . ARG A 1 84 ? 0.025 6.957 8.459 1.00 93.31 84 ARG A C 1
ATOM 668 O O . ARG A 1 84 ? 0.162 6.361 7.394 1.00 93.31 84 ARG A O 1
ATOM 675 N N . PHE A 1 85 ? 0.787 7.983 8.812 1.00 87.62 85 PHE A N 1
ATOM 676 C CA . PHE A 1 85 ? 1.903 8.475 8.016 1.00 87.62 85 PHE A CA 1
ATOM 677 C C . PHE A 1 85 ? 3.138 8.595 8.906 1.00 87.62 85 PHE A C 1
ATOM 679 O O . PHE A 1 85 ? 3.158 9.407 9.827 1.00 87.62 85 PHE A O 1
ATOM 686 N N . GLY A 1 86 ? 4.162 7.777 8.645 1.00 80.88 86 GLY A N 1
ATOM 687 C CA . GLY A 1 86 ? 5.378 7.760 9.466 1.00 80.88 86 GLY A CA 1
ATOM 688 C C . GLY A 1 86 ? 5.119 7.394 10.934 1.00 80.88 86 GLY A C 1
ATOM 689 O O . GLY A 1 86 ? 5.728 7.977 11.822 1.00 80.88 86 GLY A O 1
ATOM 690 N N . GLY A 1 87 ? 4.177 6.484 11.198 1.00 83.44 87 GLY A N 1
ATOM 691 C CA . GLY A 1 87 ? 3.803 6.024 12.541 1.00 83.44 87 GLY A CA 1
ATOM 692 C C . GLY A 1 87 ? 2.720 6.852 13.232 1.00 83.44 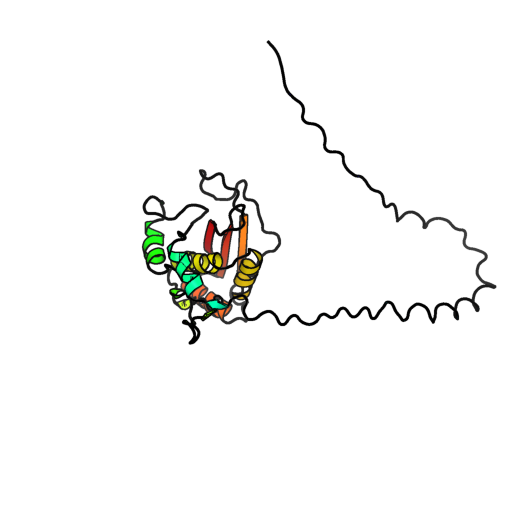87 GLY A C 1
ATOM 693 O O . GLY A 1 87 ? 2.049 6.343 14.134 1.00 83.44 87 GLY A O 1
ATOM 694 N N . GLU A 1 88 ? 2.481 8.084 12.785 1.00 87.25 88 GLU A N 1
ATOM 695 C CA . GLU A 1 88 ? 1.487 8.977 13.378 1.00 87.25 88 GLU A CA 1
ATOM 696 C C . GLU A 1 88 ? 0.117 8.832 12.718 1.00 87.25 88 GLU A C 1
ATOM 698 O O . GLU A 1 88 ? 0.006 8.722 11.497 1.00 87.25 88 GLU A O 1
ATOM 703 N N . ILE A 1 89 ? -0.943 8.882 13.528 1.00 93.25 89 ILE A N 1
ATOM 704 C CA . ILE A 1 89 ? -2.318 8.962 13.029 1.00 93.25 89 ILE A CA 1
ATOM 705 C C . ILE A 1 89 ? -2.501 10.299 12.309 1.00 93.25 89 ILE A C 1
ATOM 707 O O . ILE A 1 89 ? -2.326 11.366 12.904 1.00 93.25 89 ILE A O 1
ATOM 711 N N . MET A 1 90 ? -2.889 10.239 11.037 1.00 94.38 90 MET A N 1
ATOM 712 C CA . MET A 1 90 ? -3.185 11.428 10.250 1.00 94.38 90 MET A CA 1
ATOM 713 C C . MET A 1 90 ? -4.510 12.033 10.725 1.00 94.38 90 MET A C 1
ATOM 715 O O . MET A 1 90 ? -5.561 11.401 10.640 1.00 94.38 90 MET A O 1
ATOM 719 N N . SER A 1 91 ? -4.452 13.251 11.255 1.00 95.56 91 SER A N 1
ATOM 720 C CA . SER A 1 91 ? -5.601 13.979 11.808 1.00 95.56 91 SER A CA 1
ATOM 721 C C . SER A 1 91 ? -5.483 15.473 11.517 1.00 95.56 91 SER A C 1
ATOM 723 O O . SER A 1 91 ? -4.432 15.921 11.071 1.00 95.56 91 SER A O 1
ATOM 725 N N . GLU A 1 92 ? -6.506 16.269 11.836 1.00 96.31 92 GLU A N 1
ATOM 726 C CA . GLU A 1 92 ? -6.505 17.733 11.640 1.00 96.31 92 GLU A CA 1
ATOM 727 C C . GLU A 1 92 ? -5.310 18.466 12.270 1.00 96.31 92 GLU A C 1
ATOM 729 O O . GLU A 1 92 ? -4.928 19.545 11.821 1.00 96.31 92 GLU A O 1
ATOM 734 N N . LYS A 1 93 ? -4.700 17.880 13.307 1.00 94.50 93 LYS A N 1
ATOM 735 C CA . LYS A 1 93 ? -3.525 18.438 13.993 1.00 94.50 93 LYS A CA 1
ATOM 736 C C . LYS A 1 93 ? -2.209 18.125 13.281 1.00 94.50 93 LYS A C 1
ATOM 738 O O . LYS A 1 93 ? -1.193 18.749 13.580 1.00 94.50 93 LYS A O 1
ATOM 743 N N . SER A 1 94 ? -2.204 17.153 12.374 1.00 92.31 94 SER A N 1
ATOM 744 C CA . SER A 1 94 ? -1.018 16.747 11.630 1.00 92.31 94 SER A CA 1
ATOM 745 C C . SER A 1 94 ? -0.645 17.835 10.622 1.00 92.31 94 SER A C 1
ATOM 747 O O . SER A 1 94 ? -1.485 18.300 9.853 1.00 92.31 94 SER A O 1
ATOM 749 N N . GLY A 1 95 ? 0.637 18.205 10.542 1.00 91.56 95 GLY A N 1
ATOM 750 C CA . GLY A 1 95 ? 1.093 19.265 9.627 1.00 91.56 95 GLY A CA 1
ATOM 751 C C . GLY A 1 95 ? 0.807 18.991 8.142 1.00 91.56 95 GLY A C 1
ATOM 752 O O . GLY A 1 95 ? 0.745 19.917 7.338 1.00 91.56 95 GLY A O 1
ATOM 753 N N . ARG A 1 96 ? 0.590 17.721 7.772 1.00 92.50 96 ARG A N 1
ATOM 754 C CA . ARG A 1 96 ? 0.252 17.288 6.406 1.00 92.50 96 ARG A CA 1
ATOM 755 C C . ARG A 1 96 ? -1.234 16.989 6.199 1.00 92.50 96 ARG A C 1
ATOM 757 O O . ARG A 1 96 ? -1.593 16.531 5.120 1.00 92.50 96 ARG A O 1
ATOM 764 N N . TRP A 1 97 ? -2.098 17.278 7.175 1.00 95.62 97 TRP A N 1
ATOM 765 C CA . TRP A 1 97 ? -3.531 16.977 7.103 1.00 95.62 97 TRP A CA 1
ATOM 766 C C . TRP A 1 97 ? -4.175 17.457 5.805 1.00 95.62 97 TRP A C 1
ATOM 768 O O . TRP A 1 97 ? -4.785 16.679 5.083 1.00 95.62 97 TRP A O 1
ATOM 778 N N . ASN A 1 98 ? -3.951 18.725 5.454 1.00 96.75 98 ASN A N 1
ATOM 779 C CA . ASN A 1 98 ? -4.536 19.338 4.263 1.00 96.75 98 ASN A CA 1
ATOM 780 C C . ASN A 1 98 ? -4.124 18.666 2.944 1.00 96.75 98 ASN A C 1
ATOM 782 O O . ASN A 1 98 ? -4.817 18.845 1.951 1.00 96.75 98 ASN A O 1
ATOM 786 N N . GLN A 1 99 ? -3.014 17.921 2.925 1.00 95.62 99 GLN A N 1
ATOM 787 C CA . GLN A 1 99 ? -2.568 17.175 1.745 1.00 95.62 99 GLN A CA 1
ATOM 788 C C . GLN A 1 99 ? -3.338 15.856 1.595 1.00 95.62 99 GLN A C 1
ATOM 790 O O . GLN A 1 99 ? -3.618 15.443 0.476 1.00 95.62 99 GLN A O 1
ATOM 795 N N . TYR A 1 100 ? -3.694 15.219 2.715 1.00 96.62 100 TYR A N 1
ATOM 796 C CA . TYR A 1 100 ? -4.276 13.876 2.738 1.00 96.62 100 TYR A CA 1
ATOM 797 C C . TYR A 1 100 ? -5.781 13.834 2.990 1.00 96.62 100 TYR A C 1
ATOM 799 O O . TYR A 1 100 ? -6.397 12.839 2.628 1.00 96.62 100 TYR A O 1
ATOM 807 N N . ARG A 1 101 ? -6.379 14.860 3.611 1.00 96.88 101 ARG A N 1
ATOM 808 C CA . ARG A 1 101 ? -7.767 14.811 4.107 1.00 96.88 101 ARG A CA 1
ATOM 809 C C . ARG A 1 101 ? -8.763 14.345 3.033 1.00 96.88 101 ARG A C 1
ATOM 811 O O . ARG A 1 101 ? -9.513 13.411 3.280 1.00 96.88 101 ARG A O 1
ATOM 818 N N . ASP A 1 102 ? -8.680 14.914 1.826 1.00 96.88 102 ASP A N 1
ATOM 819 C CA . ASP A 1 102 ? -9.621 14.628 0.740 1.00 96.88 102 ASP A CA 1
ATOM 820 C C . ASP A 1 102 ? -9.461 13.169 0.266 1.00 96.88 102 ASP A C 1
ATOM 822 O O . ASP A 1 102 ? -10.434 12.500 -0.071 1.00 96.88 102 ASP A O 1
ATOM 826 N N . GLU A 1 103 ? -8.229 12.649 0.273 1.00 96.81 103 GLU A N 1
ATOM 827 C CA . GLU A 1 103 ? -7.932 11.271 -0.127 1.00 96.81 103 GLU A CA 1
ATOM 828 C C . GLU A 1 103 ? -8.309 10.266 0.976 1.00 96.81 103 GLU A C 1
ATOM 830 O O . GLU A 1 103 ? -8.801 9.184 0.674 1.00 96.81 103 GLU A O 1
ATOM 835 N N . ILE A 1 104 ? -8.149 10.621 2.257 1.00 96.31 104 ILE A N 1
ATOM 836 C CA . ILE A 1 104 ? -8.587 9.797 3.399 1.00 96.31 104 ILE A CA 1
ATOM 837 C C . ILE A 1 104 ? -10.112 9.659 3.419 1.00 96.31 104 ILE A C 1
ATOM 839 O O . ILE A 1 104 ? -10.620 8.567 3.671 1.00 96.31 104 ILE A O 1
ATOM 843 N N . GLU A 1 105 ? -10.835 10.749 3.155 1.00 95.38 105 GLU A N 1
ATOM 844 C CA . GLU A 1 105 ? -12.299 10.747 3.056 1.00 95.38 105 GLU A CA 1
ATOM 845 C C . GLU A 1 105 ? -12.787 9.949 1.845 1.00 95.38 105 GLU A C 1
ATOM 847 O O . GLU A 1 105 ? -13.788 9.240 1.932 1.00 95.38 105 GLU A O 1
ATOM 852 N N . LYS A 1 106 ? -12.069 10.035 0.720 1.00 95.25 106 LYS A N 1
ATOM 853 C CA . LYS A 1 106 ? -12.392 9.297 -0.504 1.00 95.25 106 LYS A CA 1
ATOM 854 C C . LYS A 1 106 ? -12.119 7.793 -0.380 1.00 95.25 106 LYS A C 1
ATOM 856 O O . LYS A 1 106 ? -12.910 6.991 -0.870 1.00 95.25 106 LYS A O 1
ATOM 861 N N . PHE A 1 107 ? -11.009 7.412 0.248 1.00 95.38 107 PHE A N 1
ATOM 862 C CA . PHE A 1 107 ? -10.526 6.031 0.341 1.00 95.38 107 PHE A CA 1
ATOM 863 C C . PHE A 1 107 ? -10.619 5.513 1.785 1.00 95.38 107 PHE A C 1
ATOM 865 O O . PHE A 1 107 ? -9.622 5.282 2.484 1.00 95.38 107 PHE A O 1
ATOM 872 N N . THR A 1 108 ? -11.859 5.339 2.251 1.00 95.06 108 THR A N 1
ATOM 873 C CA . THR A 1 108 ? -12.158 4.859 3.611 1.00 95.06 108 THR A CA 1
ATOM 874 C C . THR A 1 108 ? -11.725 3.412 3.849 1.00 95.06 108 THR A C 1
ATOM 876 O O . THR A 1 108 ? -11.375 3.056 4.974 1.00 95.06 108 THR A O 1
ATOM 879 N N . ASP A 1 109 ? -11.724 2.599 2.795 1.00 95.62 109 ASP A N 1
ATOM 880 C CA . ASP A 1 109 ? -11.234 1.222 2.757 1.00 95.62 109 ASP A CA 1
ATOM 881 C C . ASP A 1 109 ? -10.555 0.940 1.402 1.00 95.62 109 ASP A C 1
ATOM 883 O O . ASP A 1 109 ? -10.375 1.849 0.587 1.00 95.62 109 ASP A O 1
ATOM 887 N N . ALA A 1 110 ? -10.120 -0.301 1.181 1.00 95.94 110 ALA A N 1
ATOM 888 C CA . ALA A 1 110 ? -9.406 -0.687 -0.031 1.00 95.94 110 ALA A CA 1
ATOM 889 C C .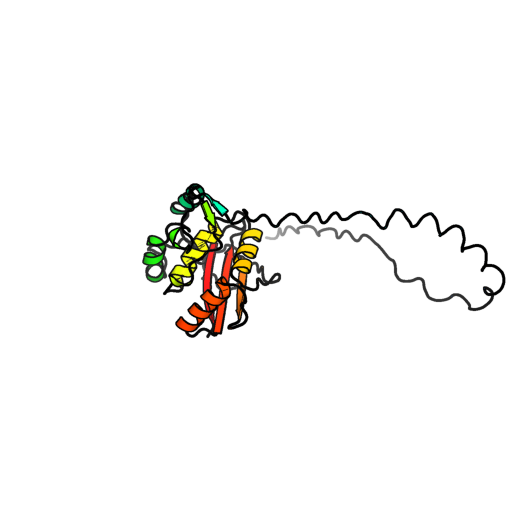 ALA A 1 110 ? -10.288 -0.787 -1.291 1.00 95.94 110 ALA A C 1
ATOM 891 O O . ALA A 1 110 ? -9.746 -0.728 -2.389 1.00 95.94 110 ALA A O 1
ATOM 892 N N . VAL A 1 111 ? -11.615 -0.935 -1.187 1.00 96.00 111 VAL A N 1
ATOM 893 C CA . VAL A 1 111 ? -12.480 -1.248 -2.343 1.00 96.00 111 VAL A CA 1
ATOM 894 C C . VAL A 1 111 ? -12.447 -0.162 -3.426 1.00 96.00 111 VAL A C 1
ATOM 896 O O . VAL A 1 111 ? -12.259 -0.521 -4.588 1.00 96.00 111 VAL A O 1
ATOM 899 N N . PRO A 1 112 ? -12.556 1.148 -3.118 1.00 95.25 112 PRO A N 1
ATOM 900 C CA . PRO A 1 112 ? -12.504 2.191 -4.143 1.00 95.25 112 PRO A CA 1
ATOM 901 C C . PRO A 1 112 ? -11.126 2.340 -4.801 1.00 95.25 112 PRO A C 1
ATOM 903 O O . PRO A 1 112 ? -10.997 3.087 -5.766 1.00 95.25 112 PRO A O 1
ATOM 906 N N . CYS A 1 113 ? -10.096 1.673 -4.273 1.00 95.44 113 CYS A N 1
ATOM 907 C CA . CYS A 1 113 ? -8.759 1.645 -4.857 1.00 95.44 113 CYS A CA 1
ATOM 908 C C . CYS A 1 113 ? -8.612 0.576 -5.948 1.00 95.44 113 CYS A C 1
ATOM 910 O O . CYS A 1 113 ? -7.602 0.564 -6.644 1.00 95.44 113 CYS A O 1
ATOM 912 N N . LEU A 1 114 ? -9.561 -0.354 -6.079 1.00 95.38 114 LEU A N 1
ATOM 913 C CA . LEU A 1 114 ? -9.448 -1.496 -6.984 1.00 95.38 114 LEU A CA 1
ATOM 914 C C . LEU A 1 114 ? -10.156 -1.214 -8.313 1.00 95.38 114 LEU A C 1
ATOM 916 O O . LEU A 1 114 ? -11.237 -0.629 -8.355 1.00 95.38 114 LEU A O 1
ATOM 920 N N . SER A 1 115 ? -9.539 -1.659 -9.404 1.00 92.81 115 SER A N 1
ATOM 921 C CA . SER A 1 115 ? -10.088 -1.590 -10.763 1.00 92.81 115 SER A CA 1
ATOM 922 C C . SER A 1 115 ? -11.184 -2.635 -10.957 1.00 92.81 115 SER A C 1
ATOM 924 O O . SER A 1 115 ? -12.257 -2.347 -11.495 1.00 92.81 115 SER A O 1
ATOM 926 N N . SER A 1 116 ? -10.936 -3.840 -10.448 1.00 85.19 116 SER A N 1
ATOM 927 C CA . SER A 1 116 ? -11.928 -4.895 -10.327 1.00 85.19 116 SER A CA 1
ATOM 928 C C . SER A 1 116 ? -12.849 -4.584 -9.155 1.00 85.19 116 SER A C 1
ATOM 930 O O . SER A 1 116 ? -12.438 -4.558 -7.995 1.00 85.19 116 SER A O 1
ATOM 932 N N . GLY A 1 117 ? -14.120 -4.335 -9.464 1.00 86.81 117 GLY A N 1
ATOM 933 C CA . GLY A 1 117 ? -15.158 -4.216 -8.448 1.00 86.81 117 GLY A CA 1
ATOM 934 C C . GLY A 1 117 ? -15.389 -5.528 -7.691 1.00 86.81 117 GLY A C 1
ATOM 935 O O . GLY A 1 117 ? -14.766 -6.559 -7.936 1.00 86.81 117 GLY A O 1
ATOM 936 N N . VAL A 1 118 ? -16.346 -5.489 -6.772 1.00 91.50 118 VAL A N 1
ATOM 937 C CA . VAL A 1 118 ? -16.753 -6.648 -5.971 1.00 91.50 118 VAL A CA 1
ATOM 938 C C . VAL A 1 118 ? -17.413 -7.698 -6.869 1.00 91.50 118 VAL A C 1
ATOM 940 O O . VAL A 1 118 ? -18.338 -7.385 -7.622 1.00 91.50 118 VAL A O 1
ATOM 943 N N . ASP A 1 119 ? -16.953 -8.948 -6.788 1.00 93.25 119 ASP A N 1
ATOM 944 C CA . ASP A 1 119 ? -17.546 -10.060 -7.527 1.00 93.25 119 ASP A CA 1
ATOM 945 C C . ASP A 1 119 ? -18.954 -10.405 -7.000 1.00 93.25 119 ASP A C 1
ATOM 947 O O . ASP A 1 119 ? -19.409 -9.947 -5.949 1.00 93.25 119 ASP A O 1
ATOM 951 N N . LYS A 1 120 ? -19.671 -11.268 -7.727 1.00 92.62 120 LYS A N 1
ATOM 952 C CA . LYS A 1 120 ? -21.022 -11.720 -7.340 1.00 92.62 120 LYS A CA 1
ATOM 953 C C . LYS A 1 120 ? -21.094 -12.410 -5.967 1.00 92.62 120 LYS A C 1
ATOM 955 O O . LYS A 1 120 ? -22.186 -12.567 -5.432 1.00 92.62 120 LYS A O 1
ATOM 960 N N . ASN A 1 121 ? -19.958 -12.856 -5.433 1.00 93.56 121 ASN A N 1
ATOM 961 C CA . ASN A 1 121 ? -19.832 -13.528 -4.145 1.00 93.56 121 ASN A CA 1
ATOM 962 C C . ASN A 1 121 ? -19.338 -12.572 -3.045 1.00 93.56 121 ASN A C 1
ATOM 964 O O . ASN A 1 121 ? -18.993 -13.039 -1.962 1.00 93.56 121 ASN A O 1
ATOM 968 N N . GLY A 1 122 ? -19.267 -11.262 -3.302 1.00 95.06 122 GLY A N 1
ATOM 969 C CA . GLY A 1 122 ? -18.798 -10.296 -2.313 1.00 95.06 122 GLY A CA 1
ATOM 970 C C . GLY A 1 122 ? -17.278 -10.269 -2.143 1.00 95.06 122 GLY A C 1
ATOM 971 O O . GLY A 1 122 ? -16.805 -9.765 -1.124 1.00 95.06 122 GLY A O 1
ATOM 972 N N . ARG A 1 123 ? -16.508 -10.827 -3.085 1.00 95.69 123 ARG A N 1
ATOM 973 C CA . ARG A 1 123 ? -15.045 -10.920 -3.004 1.00 95.69 123 ARG A CA 1
ATOM 974 C C . ARG A 1 123 ? -14.357 -9.913 -3.915 1.00 95.69 123 ARG A C 1
ATOM 976 O O . ARG A 1 123 ? -14.887 -9.557 -4.963 1.00 95.69 123 ARG A O 1
ATOM 983 N N . VAL A 1 124 ? -13.157 -9.499 -3.532 1.00 95.62 124 VAL A N 1
ATOM 984 C CA . VAL A 1 124 ? -12.291 -8.605 -4.311 1.00 95.62 124 VAL A CA 1
ATOM 985 C C . VAL A 1 124 ? -10.861 -9.128 -4.326 1.00 95.62 124 VAL A C 1
ATOM 987 O O . VAL A 1 124 ? -10.424 -9.731 -3.345 1.00 95.62 124 VAL A O 1
ATOM 990 N N . ASP A 1 125 ? -10.136 -8.886 -5.419 1.00 95.69 125 ASP A N 1
ATOM 991 C CA . ASP A 1 125 ? -8.702 -9.166 -5.518 1.00 95.69 125 ASP A CA 1
ATOM 992 C C . ASP A 1 125 ? -7.910 -7.894 -5.206 1.00 95.69 125 ASP A C 1
ATOM 994 O O . ASP A 1 125 ? -7.970 -6.906 -5.939 1.00 95.69 125 ASP A O 1
ATOM 998 N N . LEU A 1 126 ? -7.148 -7.909 -4.112 1.00 95.94 126 LEU A N 1
ATOM 999 C CA . LEU A 1 126 ? -6.355 -6.752 -3.697 1.00 95.94 126 LEU A CA 1
ATOM 1000 C C . LEU A 1 126 ? -5.184 -6.441 -4.642 1.00 95.94 126 LEU A C 1
ATOM 1002 O O . LEU A 1 126 ? -4.554 -5.393 -4.497 1.00 95.94 126 LEU A O 1
ATOM 1006 N N . ARG A 1 127 ? -4.848 -7.329 -5.586 1.00 94.38 127 ARG A N 1
ATOM 1007 C CA . ARG A 1 127 ? -3.798 -7.085 -6.590 1.00 94.38 127 ARG A CA 1
ATOM 1008 C C . ARG A 1 127 ? -4.248 -6.148 -7.704 1.00 94.38 127 ARG A C 1
ATOM 1010 O O . ARG A 1 127 ? -3.385 -5.545 -8.340 1.00 94.38 127 ARG A O 1
ATOM 1017 N N . ASP A 1 128 ? -5.552 -5.983 -7.898 1.00 93.94 128 ASP A N 1
ATOM 1018 C CA . ASP A 1 128 ? -6.131 -5.205 -8.996 1.00 93.94 128 ASP A CA 1
ATOM 1019 C C . ASP A 1 128 ? -6.195 -3.701 -8.682 1.00 93.94 128 ASP A C 1
ATOM 1021 O O . ASP A 1 128 ? -7.188 -3.038 -8.974 1.00 93.94 128 ASP A O 1
ATOM 1025 N N . LEU A 1 129 ? -5.137 -3.140 -8.087 1.00 94.50 129 LEU A N 1
ATOM 1026 C CA . LEU A 1 129 ? -5.026 -1.710 -7.783 1.00 94.50 129 LEU A CA 1
ATOM 1027 C C . LEU A 1 129 ? -5.202 -0.864 -9.056 1.00 94.50 129 LEU A C 1
ATOM 1029 O O . LEU A 1 129 ? -4.478 -1.034 -10.041 1.00 94.50 129 LEU A O 1
ATOM 1033 N N . ASP A 1 130 ? -6.137 0.086 -9.029 1.00 94.00 130 ASP A N 1
ATOM 1034 C CA . ASP A 1 130 ? -6.391 0.995 -10.144 1.00 94.00 130 ASP A CA 1
ATOM 1035 C C . ASP A 1 130 ? -5.394 2.158 -10.155 1.00 94.00 130 ASP A C 1
ATOM 1037 O O . ASP A 1 130 ? -5.694 3.296 -9.790 1.00 94.00 130 ASP A O 1
ATOM 1041 N N . TRP A 1 131 ? -4.191 1.884 -10.654 1.00 89.00 131 TRP A N 1
ATOM 1042 C CA . TRP A 1 131 ? -3.144 2.890 -10.841 1.00 89.00 131 TRP A CA 1
ATOM 1043 C C . TRP A 1 131 ? -3.603 4.126 -11.635 1.00 89.00 131 TRP A C 1
ATOM 1045 O O . TRP A 1 131 ? -3.025 5.201 -11.477 1.00 89.00 131 TRP A O 1
ATOM 1055 N N . SER A 1 132 ? -4.632 4.004 -12.481 1.00 85.88 132 SER A N 1
ATOM 1056 C CA . SER A 1 132 ? -5.075 5.072 -13.379 1.00 85.88 132 SER A CA 1
ATOM 1057 C C . SER A 1 132 ? -5.926 6.146 -12.693 1.00 85.88 132 SER A C 1
ATOM 1059 O O . SER A 1 132 ? -5.923 7.296 -13.151 1.00 85.88 132 SER A O 1
ATOM 1061 N N . GLN A 1 133 ? -6.609 5.794 -11.596 1.00 85.62 133 GLN A N 1
ATOM 1062 C CA . GLN A 1 133 ? -7.492 6.690 -10.836 1.00 85.62 133 GLN A CA 1
ATOM 1063 C C . GLN A 1 133 ? -6.748 7.658 -9.909 1.00 85.62 133 GLN A C 1
ATOM 1065 O O . GLN A 1 133 ? -7.340 8.620 -9.405 1.00 85.62 133 GLN A O 1
ATOM 1070 N N . HIS A 1 134 ? -5.452 7.445 -9.691 1.00 84.31 134 HIS A N 1
ATOM 1071 C CA . HIS A 1 134 ? -4.670 8.232 -8.749 1.00 84.31 134 HIS A CA 1
ATOM 1072 C C . HIS A 1 134 ? -3.907 9.345 -9.460 1.00 84.31 134 HIS A C 1
ATOM 1074 O O . HIS A 1 134 ? -2.808 9.162 -9.972 1.00 84.31 134 HIS A O 1
ATOM 1080 N N . THR A 1 135 ? -4.481 10.545 -9.484 1.00 83.38 135 THR A N 1
ATOM 1081 C CA . THR A 1 135 ? -3.803 11.729 -10.039 1.00 83.38 135 THR A CA 1
ATOM 1082 C C . THR A 1 135 ? -2.776 12.326 -9.076 1.00 83.38 135 THR A C 1
ATOM 1084 O O . THR A 1 135 ? -1.837 12.984 -9.526 1.00 83.38 135 THR A O 1
ATOM 1087 N N . LYS A 1 136 ? -2.919 12.062 -7.769 1.00 92.00 136 LYS A N 1
ATOM 1088 C CA . LYS A 1 136 ? -2.036 12.531 -6.694 1.00 92.00 136 LYS A CA 1
ATOM 1089 C C . LYS A 1 136 ? -1.324 11.370 -6.002 1.00 92.00 136 LYS A C 1
ATOM 1091 O O . LYS A 1 136 ? -1.899 10.293 -5.844 1.00 92.00 136 LYS A O 1
ATOM 1096 N N . VAL A 1 137 ? -0.104 11.624 -5.532 1.00 92.56 137 VAL A N 1
ATOM 1097 C CA . VAL A 1 137 ? 0.703 10.659 -4.764 1.00 92.56 137 VAL A CA 1
ATOM 1098 C C . VAL A 1 137 ? 0.014 10.295 -3.449 1.00 92.56 137 VAL A C 1
ATOM 1100 O O . VAL A 1 137 ? -0.001 9.134 -3.063 1.00 92.56 137 VAL A O 1
ATOM 1103 N N . GLU A 1 138 ? -0.626 11.262 -2.796 1.00 95.12 138 GLU A N 1
ATOM 1104 C CA . GLU A 1 138 ? -1.323 11.077 -1.521 1.00 95.12 138 GLU A CA 1
ATOM 1105 C C . GLU A 1 138 ? -2.463 10.054 -1.628 1.00 95.12 138 GLU A C 1
ATOM 1107 O O . GLU A 1 138 ? -2.674 9.272 -0.705 1.00 95.12 138 GLU A O 1
ATOM 1112 N N . GLY A 1 139 ? -3.154 10.007 -2.772 1.00 96.06 139 GLY A N 1
ATOM 1113 C CA . GLY A 1 139 ? -4.187 9.004 -3.031 1.00 96.06 139 GLY A CA 1
ATOM 1114 C C . GLY A 1 139 ? -3.615 7.588 -3.115 1.00 96.06 139 GLY A C 1
ATOM 1115 O O . GLY A 1 139 ? -4.201 6.662 -2.558 1.00 96.06 139 GLY A O 1
ATOM 1116 N N . LEU A 1 140 ? -2.442 7.420 -3.744 1.00 95.06 140 LEU A N 1
ATOM 1117 C CA . LEU A 1 140 ? -1.737 6.133 -3.753 1.00 95.06 140 LEU A CA 1
ATOM 1118 C C . LEU A 1 140 ? -1.271 5.739 -2.353 1.00 95.06 140 LEU A C 1
ATOM 1120 O O . LEU A 1 140 ? -1.449 4.590 -1.964 1.00 95.06 140 LEU A O 1
ATOM 1124 N N . ASP A 1 141 ? -0.702 6.677 -1.595 1.00 95.88 141 ASP A N 1
ATOM 1125 C CA . ASP A 1 141 ? -0.233 6.426 -0.229 1.00 95.88 141 ASP A CA 1
ATOM 1126 C C . ASP A 1 141 ? -1.375 5.874 0.644 1.00 95.88 141 ASP A C 1
ATOM 1128 O O . ASP A 1 141 ? -1.202 4.856 1.319 1.00 95.88 141 ASP A O 1
ATOM 1132 N N . VAL A 1 142 ? -2.566 6.486 0.580 1.00 97.06 142 VAL A N 1
ATOM 1133 C CA . VAL A 1 142 ? -3.755 6.019 1.316 1.00 97.06 142 VAL A CA 1
ATOM 1134 C C . VAL A 1 142 ? -4.230 4.661 0.804 1.00 97.06 142 VAL A C 1
ATOM 1136 O O . VAL A 1 142 ? -4.445 3.754 1.606 1.00 97.06 142 VAL A O 1
ATOM 1139 N N . CYS A 1 143 ? -4.363 4.478 -0.509 1.00 96.81 143 CYS A N 1
ATOM 1140 C CA . CYS A 1 143 ? -4.864 3.225 -1.069 1.00 96.81 143 CYS A CA 1
ATOM 1141 C C . CYS A 1 143 ? -3.965 2.027 -0.781 1.00 96.81 143 CYS A C 1
ATOM 1143 O O . CYS A 1 143 ? -4.438 0.981 -0.333 1.00 96.81 143 CYS A O 1
ATOM 1145 N N . ILE A 1 144 ? -2.658 2.189 -0.975 1.00 96.56 144 ILE A N 1
ATOM 1146 C CA . ILE A 1 144 ? -1.687 1.141 -0.669 1.00 96.56 144 ILE A CA 1
ATOM 1147 C C . ILE A 1 144 ? -1.694 0.859 0.835 1.00 96.56 144 ILE A C 1
ATOM 1149 O O . ILE A 1 144 ? -1.664 -0.305 1.225 1.00 96.56 144 ILE A O 1
ATOM 1153 N N . PHE A 1 145 ? -1.826 1.881 1.690 1.00 96.94 145 PHE A N 1
ATOM 1154 C CA . PHE A 1 145 ? -1.991 1.665 3.127 1.00 96.94 145 PHE A CA 1
ATOM 1155 C C . PHE A 1 145 ? -3.215 0.793 3.436 1.00 96.94 145 PHE A C 1
ATOM 1157 O O . PHE A 1 145 ? -3.080 -0.179 4.172 1.00 96.94 145 PHE A O 1
ATOM 1164 N N . ARG A 1 146 ? -4.388 1.082 2.853 1.00 96.88 146 ARG A N 1
ATOM 1165 C CA . ARG A 1 146 ? -5.613 0.282 3.058 1.00 96.88 146 ARG A CA 1
ATOM 1166 C C . ARG A 1 146 ? -5.449 -1.163 2.611 1.00 96.88 146 ARG A C 1
ATOM 1168 O O . ARG A 1 146 ? -5.862 -2.080 3.318 1.00 96.88 146 ARG A O 1
ATOM 1175 N N . ILE A 1 147 ? -4.831 -1.372 1.453 1.00 96.88 147 ILE A N 1
ATOM 1176 C CA . ILE A 1 147 ? -4.578 -2.713 0.928 1.00 96.88 147 ILE A CA 1
ATOM 1177 C C . ILE A 1 147 ? -3.658 -3.480 1.878 1.00 96.88 147 ILE A C 1
ATOM 1179 O O . ILE A 1 147 ? -4.036 -4.549 2.356 1.00 96.88 147 ILE A O 1
ATOM 1183 N N . LEU A 1 148 ? -2.499 -2.911 2.211 1.00 96.12 148 LEU A N 1
ATOM 1184 C CA . LEU A 1 148 ? -1.500 -3.568 3.049 1.00 96.12 148 LEU A CA 1
ATOM 1185 C C . LEU A 1 148 ? -1.985 -3.790 4.488 1.00 96.12 148 LEU A C 1
ATOM 1187 O O . LEU A 1 148 ? -1.703 -4.839 5.051 1.00 96.12 148 LEU A O 1
ATOM 1191 N N . ASP A 1 149 ? -2.787 -2.884 5.054 1.00 95.69 149 ASP A N 1
ATOM 1192 C CA . ASP A 1 149 ? -3.437 -3.051 6.366 1.00 95.69 149 ASP A CA 1
ATOM 1193 C C . ASP A 1 149 ? -4.431 -4.236 6.391 1.00 95.69 149 ASP A C 1
ATOM 1195 O O . ASP A 1 149 ? -4.820 -4.729 7.452 1.00 95.69 149 ASP A O 1
ATOM 1199 N N . THR A 1 150 ? -4.868 -4.738 5.232 1.00 95.44 150 THR A N 1
ATOM 1200 C CA . THR A 1 150 ? -5.661 -5.982 5.148 1.00 95.44 150 THR A CA 1
ATOM 1201 C C . THR A 1 150 ? -4.804 -7.229 5.317 1.00 95.44 150 THR A C 1
ATOM 1203 O O . THR A 1 150 ? -5.299 -8.268 5.754 1.00 95.44 150 THR A O 1
ATOM 1206 N N . LEU A 1 151 ? -3.534 -7.158 4.922 1.00 94.94 151 LEU A N 1
ATOM 1207 C CA . LEU A 1 151 ? -2.687 -8.331 4.795 1.00 94.94 151 LEU A CA 1
ATOM 1208 C C . LEU A 1 151 ? -2.180 -8.750 6.183 1.00 94.94 151 LEU A C 1
ATOM 1210 O O . LEU A 1 151 ? -1.559 -7.947 6.876 1.00 94.94 151 LEU A O 1
ATOM 1214 N N . PRO A 1 152 ? -2.403 -10.008 6.605 1.00 92.25 152 PRO A N 1
ATOM 1215 C CA . PRO A 1 152 ? -2.146 -10.431 7.982 1.00 92.25 152 PRO A CA 1
ATOM 1216 C C . PRO A 1 152 ? -0.661 -10.632 8.306 1.00 92.25 152 PRO A C 1
ATOM 1218 O O . PRO A 1 152 ? -0.325 -10.943 9.445 1.00 92.25 152 PRO A O 1
ATOM 1221 N N . SER A 1 153 ? 0.234 -10.531 7.320 1.00 92.50 153 SER A N 1
ATOM 1222 C CA . SER A 1 153 ? 1.665 -10.712 7.547 1.00 92.50 153 SER A CA 1
ATOM 1223 C C . SER A 1 153 ? 2.517 -9.868 6.613 1.00 92.50 153 SER A C 1
ATOM 1225 O O . SER A 1 153 ? 2.154 -9.608 5.465 1.00 92.50 153 SER A O 1
ATOM 1227 N N . VAL A 1 154 ? 3.709 -9.529 7.100 1.00 90.56 154 VAL A N 1
ATOM 1228 C CA . VAL A 1 154 ? 4.765 -8.842 6.345 1.00 90.56 154 VAL A CA 1
ATOM 1229 C C . VAL A 1 154 ? 5.115 -9.595 5.059 1.00 90.56 154 VAL A C 1
ATOM 1231 O O . VAL A 1 154 ? 5.294 -8.973 4.019 1.00 90.56 154 VAL A O 1
ATOM 1234 N N . ASN A 1 155 ? 5.144 -10.931 5.096 1.00 90.94 155 ASN A N 1
ATOM 1235 C CA . ASN A 1 155 ? 5.437 -11.742 3.912 1.00 90.94 155 ASN A CA 1
ATOM 1236 C C . ASN A 1 155 ? 4.388 -11.529 2.809 1.00 90.94 155 ASN A C 1
ATOM 1238 O O . ASN A 1 155 ? 4.747 -11.339 1.652 1.00 90.94 155 ASN A O 1
ATOM 1242 N N . LEU A 1 156 ? 3.097 -11.482 3.160 1.00 93.31 156 LEU A N 1
ATOM 1243 C CA . LEU A 1 156 ? 2.043 -11.195 2.183 1.00 93.31 156 LEU A CA 1
ATOM 1244 C C . LEU A 1 156 ? 2.121 -9.758 1.658 1.00 93.31 156 LEU A C 1
ATOM 1246 O O . LEU A 1 156 ? 1.816 -9.531 0.490 1.00 93.31 156 LEU A O 1
ATOM 1250 N N . MET A 1 157 ? 2.558 -8.796 2.479 1.00 94.12 157 MET A N 1
ATOM 1251 C CA . MET A 1 157 ? 2.824 -7.430 2.014 1.00 94.12 157 MET A CA 1
ATOM 1252 C C . MET A 1 157 ? 3.959 -7.406 0.984 1.00 94.12 157 MET A C 1
ATOM 1254 O O . MET A 1 157 ? 3.799 -6.809 -0.076 1.00 94.12 157 MET A O 1
ATOM 1258 N N . GLU A 1 158 ? 5.080 -8.081 1.250 1.00 91.88 158 GLU A N 1
ATOM 1259 C CA . GLU A 1 158 ? 6.205 -8.189 0.309 1.00 91.88 158 GLU A CA 1
ATOM 1260 C C . GLU A 1 158 ? 5.781 -8.866 -1.004 1.00 91.88 158 GLU A C 1
ATOM 1262 O O . GLU A 1 158 ? 6.095 -8.372 -2.088 1.00 91.88 158 GLU A O 1
ATOM 1267 N N . GLU A 1 159 ? 5.007 -9.949 -0.928 1.00 92.44 159 GLU A N 1
ATOM 1268 C CA . GLU A 1 159 ? 4.462 -10.626 -2.107 1.00 92.44 159 GLU A CA 1
ATOM 1269 C C . GLU A 1 159 ? 3.479 -9.748 -2.889 1.00 92.44 159 GLU A C 1
ATOM 1271 O O . GLU A 1 159 ? 3.505 -9.745 -4.121 1.00 92.44 159 GLU A O 1
ATOM 1276 N N . TRP A 1 160 ? 2.633 -8.977 -2.198 1.00 94.38 160 TRP A N 1
ATOM 1277 C CA . TRP A 1 160 ? 1.746 -8.017 -2.846 1.00 94.38 160 TRP A CA 1
ATOM 1278 C C . TRP A 1 160 ? 2.556 -6.937 -3.570 1.00 94.38 160 TRP A C 1
ATOM 1280 O O . TRP A 1 160 ? 2.318 -6.694 -4.752 1.00 94.38 160 TRP A O 1
ATOM 1290 N N . ILE A 1 161 ? 3.570 -6.354 -2.922 1.00 92.94 161 ILE A N 1
ATOM 1291 C CA . ILE A 1 161 ? 4.460 -5.350 -3.528 1.00 92.94 161 ILE A CA 1
ATOM 1292 C C . ILE A 1 161 ? 5.140 -5.927 -4.779 1.00 92.94 161 ILE A C 1
ATOM 1294 O O . ILE A 1 161 ? 5.156 -5.285 -5.833 1.00 92.94 161 ILE A O 1
ATOM 1298 N N . ALA A 1 162 ? 5.638 -7.162 -4.697 1.00 90.81 162 ALA A N 1
ATOM 1299 C CA . ALA A 1 162 ? 6.229 -7.860 -5.834 1.00 90.81 162 ALA A CA 1
ATOM 1300 C C . ALA A 1 162 ? 5.214 -8.105 -6.965 1.00 90.81 162 ALA A C 1
ATOM 1302 O O . ALA A 1 162 ? 5.554 -7.940 -8.137 1.00 90.81 162 ALA A O 1
ATOM 1303 N N . SER A 1 163 ? 3.956 -8.426 -6.640 1.00 91.50 163 SER A N 1
ATOM 1304 C CA . SER A 1 163 ? 2.887 -8.619 -7.635 1.00 91.50 163 SER A CA 1
ATOM 1305 C C . SER A 1 163 ? 2.580 -7.352 -8.441 1.00 91.50 163 SER A C 1
ATOM 1307 O O . SER A 1 163 ? 2.236 -7.435 -9.620 1.00 91.50 163 SER A O 1
ATOM 1309 N N . GLN A 1 164 ? 2.795 -6.177 -7.844 1.00 91.25 164 GLN A N 1
ATOM 1310 C CA . GLN A 1 164 ? 2.674 -4.885 -8.523 1.00 91.25 164 GLN A CA 1
ATOM 1311 C C . GLN A 1 164 ? 3.870 -4.586 -9.453 1.00 91.25 164 GLN A C 1
ATOM 1313 O O . GLN A 1 164 ? 3.864 -3.606 -10.196 1.00 91.25 164 GLN A O 1
ATOM 1318 N N . GLY A 1 165 ? 4.894 -5.445 -9.459 1.00 88.31 165 GLY A N 1
ATOM 1319 C CA . GLY A 1 165 ? 6.087 -5.336 -10.298 1.00 88.31 165 GLY A CA 1
ATOM 1320 C C . GLY A 1 165 ? 7.269 -4.628 -9.643 1.00 88.31 165 GLY A C 1
ATOM 1321 O O . GLY A 1 165 ? 8.286 -4.420 -10.304 1.00 88.31 165 GLY A O 1
ATOM 1322 N N . PHE A 1 166 ? 7.168 -4.268 -8.361 1.00 88.38 166 PHE A N 1
ATOM 1323 C CA . PHE A 1 166 ? 8.300 -3.730 -7.613 1.00 88.38 166 PHE A CA 1
ATOM 1324 C C . PHE A 1 166 ? 9.303 -4.840 -7.296 1.00 88.38 166 PHE A C 1
ATOM 1326 O O . PHE A 1 166 ? 8.946 -5.920 -6.830 1.00 88.38 166 PHE A O 1
ATOM 1333 N N . SER A 1 167 ? 10.587 -4.544 -7.461 1.00 88.12 167 SER A N 1
ATOM 1334 C CA . SER A 1 167 ? 11.653 -5.366 -6.901 1.00 88.12 167 SER A CA 1
ATOM 1335 C C . SER A 1 167 ? 11.764 -5.076 -5.406 1.00 88.12 167 SER A C 1
ATOM 1337 O O . SER A 1 167 ? 12.242 -4.008 -5.020 1.00 88.12 167 SER A O 1
ATOM 1339 N N . VAL A 1 168 ? 11.338 -6.019 -4.565 1.00 84.44 168 VAL A N 1
ATOM 1340 C CA . VAL A 1 168 ? 11.502 -5.938 -3.107 1.00 84.44 168 VAL A CA 1
ATOM 1341 C C . VAL A 1 168 ? 12.945 -6.275 -2.751 1.00 84.44 168 VAL A C 1
ATOM 1343 O O . VAL A 1 168 ? 13.456 -7.327 -3.131 1.00 84.44 168 VAL A O 1
ATOM 1346 N N . SER A 1 169 ? 13.631 -5.385 -2.037 1.00 76.75 169 SER A N 1
ATOM 1347 C CA . SER A 1 169 ? 15.016 -5.630 -1.630 1.00 76.75 169 SER A CA 1
ATOM 1348 C C . SER A 1 169 ? 15.073 -6.464 -0.337 1.00 76.75 169 SER A C 1
ATOM 1350 O O . SER A 1 169 ? 14.770 -5.919 0.727 1.00 76.75 169 SER A O 1
ATOM 1352 N N . PRO A 1 170 ? 15.550 -7.727 -0.360 1.00 62.72 170 PRO A N 1
ATOM 1353 C CA . PRO A 1 170 ? 15.539 -8.613 0.815 1.00 62.72 170 PRO A CA 1
ATOM 1354 C C . PRO A 1 170 ? 16.441 -8.123 1.962 1.00 62.72 170 PRO A C 1
ATOM 1356 O O . PRO A 1 170 ? 16.222 -8.460 3.120 1.00 62.72 170 PRO A O 1
ATOM 1359 N N . ASN A 1 171 ? 17.431 -7.279 1.655 1.00 55.41 171 ASN A N 1
ATOM 1360 C CA . ASN A 1 171 ? 18.439 -6.800 2.608 1.00 55.41 171 ASN A CA 1
ATOM 1361 C C . ASN A 1 171 ? 18.123 -5.426 3.233 1.00 55.41 171 ASN A C 1
ATOM 1363 O O . ASN A 1 171 ? 19.003 -4.828 3.848 1.00 55.41 171 ASN A O 1
ATOM 1367 N N . LYS A 1 172 ? 16.908 -4.886 3.047 1.00 56.00 172 LYS A N 1
ATOM 1368 C CA . LYS A 1 172 ? 16.549 -3.518 3.479 1.00 56.00 172 LYS A CA 1
ATOM 1369 C C . LYS A 1 172 ? 15.526 -3.446 4.613 1.00 56.00 172 LYS A C 1
ATOM 1371 O O . LYS A 1 172 ? 14.892 -2.415 4.797 1.00 56.00 172 LYS A O 1
ATOM 1376 N N . ARG A 1 173 ? 15.405 -4.497 5.427 1.00 58.88 173 ARG A N 1
ATOM 1377 C CA . ARG A 1 173 ? 14.707 -4.404 6.718 1.00 58.88 173 ARG A CA 1
ATOM 1378 C C . ARG A 1 173 ? 15.614 -3.668 7.709 1.00 58.88 173 ARG A C 1
ATOM 1380 O O . ARG A 1 173 ? 16.363 -4.286 8.459 1.00 58.88 173 ARG A O 1
ATOM 1387 N N . TYR A 1 174 ? 15.612 -2.340 7.654 1.00 57.94 174 TYR A N 1
ATOM 1388 C CA . TYR A 1 174 ? 16.360 -1.510 8.597 1.00 57.94 174 TYR A CA 1
ATOM 1389 C C . TYR A 1 174 ? 15.498 -1.230 9.818 1.00 57.94 174 TYR A C 1
ATOM 1391 O O . TYR A 1 174 ? 14.429 -0.655 9.670 1.00 57.94 174 TYR A O 1
ATOM 1399 N N . VAL A 1 175 ? 15.969 -1.566 11.016 1.00 53.81 175 VAL A N 1
ATOM 1400 C CA . VAL A 1 175 ? 15.433 -0.958 12.238 1.00 53.81 175 VAL A CA 1
ATOM 1401 C C . VAL A 1 175 ? 15.968 0.470 12.256 1.00 53.81 175 VAL A C 1
ATOM 1403 O O . VAL A 1 175 ? 17.170 0.686 12.414 1.00 53.81 175 VAL A O 1
ATOM 1406 N N . GLY A 1 176 ? 15.112 1.443 11.952 1.00 48.75 176 GLY A N 1
ATOM 1407 C CA . GLY A 1 176 ? 15.530 2.835 11.911 1.00 48.75 176 GLY A CA 1
ATOM 1408 C C . GLY A 1 176 ? 15.843 3.345 13.313 1.00 48.75 176 GLY A C 1
ATOM 1409 O O . GLY A 1 176 ? 14.924 3.735 14.022 1.00 48.75 176 GLY A O 1
ATOM 1410 N N . ASP A 1 177 ? 17.123 3.411 13.681 1.00 48.09 177 ASP A N 1
ATOM 1411 C CA . ASP A 1 177 ? 17.565 4.222 14.826 1.00 48.09 177 ASP A CA 1
ATOM 1412 C C . ASP A 1 177 ? 17.713 5.714 14.447 1.00 48.09 177 ASP A C 1
ATOM 1414 O O . ASP A 1 177 ? 17.815 6.561 15.332 1.00 48.09 177 ASP A O 1
ATOM 1418 N N . SER A 1 178 ? 17.738 6.085 13.151 1.00 44.97 178 SER A N 1
ATOM 1419 C CA . SER A 1 178 ? 18.020 7.485 12.761 1.00 44.97 178 SER A CA 1
ATOM 1420 C C . SER A 1 178 ? 17.549 7.997 11.386 1.00 44.97 178 SER A C 1
ATOM 1422 O O . SER A 1 178 ? 17.833 9.147 11.052 1.00 44.97 178 SER A O 1
ATOM 1424 N N . ALA A 1 179 ? 16.818 7.237 10.567 1.00 40.62 179 ALA A N 1
ATOM 1425 C CA . ALA A 1 179 ? 16.486 7.685 9.207 1.00 40.62 179 ALA A CA 1
ATOM 1426 C C . ALA A 1 179 ? 15.034 8.182 9.078 1.00 40.62 179 ALA A C 1
ATOM 1428 O O . ALA A 1 179 ? 14.118 7.412 8.817 1.00 40.62 179 ALA A O 1
ATOM 1429 N N . TYR A 1 180 ? 14.853 9.499 9.214 1.00 44.03 180 TYR A N 1
ATOM 1430 C CA . TYR A 1 180 ? 13.700 10.263 8.707 1.00 44.03 180 TYR A CA 1
ATOM 1431 C C . TYR A 1 180 ? 12.302 9.867 9.231 1.00 44.03 180 TYR A C 1
ATOM 1433 O O . TYR A 1 180 ? 11.306 9.984 8.519 1.00 44.03 180 TYR A O 1
ATOM 1441 N N . VAL A 1 181 ? 12.201 9.476 10.500 1.00 43.06 181 VAL A N 1
ATOM 1442 C CA . VAL A 1 181 ? 10.984 9.750 11.280 1.00 43.06 181 VAL A CA 1
ATOM 1443 C C . VAL A 1 181 ? 11.176 11.159 11.858 1.00 43.06 181 VAL A C 1
ATOM 1445 O O . VAL A 1 181 ? 12.250 11.412 12.415 1.00 43.06 181 VAL A O 1
ATOM 1448 N N . PRO A 1 182 ? 10.244 12.118 11.679 1.00 37.97 182 PRO A N 1
ATOM 1449 C CA . PRO A 1 182 ? 10.355 13.433 12.301 1.00 37.97 182 PRO A CA 1
ATOM 1450 C C . PRO A 1 182 ? 10.701 13.274 13.781 1.00 37.97 182 PRO A C 1
ATOM 1452 O O . PRO A 1 182 ? 10.055 12.520 14.503 1.00 37.97 182 PRO A O 1
ATOM 1455 N N . ILE A 1 183 ? 11.775 13.943 14.196 1.00 35.25 183 ILE A N 1
ATOM 1456 C CA . ILE A 1 183 ? 12.338 13.896 15.546 1.00 35.25 183 ILE A CA 1
ATOM 1457 C C . ILE A 1 183 ? 11.208 14.154 16.558 1.00 35.25 183 ILE A C 1
ATOM 1459 O O . ILE A 1 183 ? 10.732 15.282 16.674 1.00 35.25 183 ILE A O 1
ATOM 1463 N N . GLY A 1 184 ? 10.758 13.102 17.254 1.00 39.59 184 GLY A N 1
ATOM 1464 C CA . GLY A 1 184 ? 9.662 13.185 18.227 1.00 39.59 184 GLY A CA 1
ATOM 1465 C C . GLY A 1 184 ? 8.977 11.864 18.601 1.00 39.59 184 GLY A C 1
ATOM 1466 O O . GLY A 1 184 ? 8.427 11.775 19.696 1.00 39.59 184 GLY A O 1
ATOM 1467 N N . THR A 1 185 ? 9.033 10.823 17.765 1.00 43.69 185 THR A N 1
ATOM 1468 C CA . THR A 1 185 ? 8.348 9.543 18.031 1.00 43.69 185 THR A CA 1
ATOM 1469 C C . THR A 1 185 ? 9.339 8.372 18.052 1.00 43.69 185 THR A C 1
ATOM 1471 O O . THR A 1 185 ? 9.915 7.977 17.047 1.00 43.69 185 THR A O 1
ATOM 1474 N N . VAL A 1 186 ? 9.577 7.829 19.249 1.00 41.34 186 VAL A N 1
ATOM 1475 C CA . VAL A 1 186 ? 10.643 6.856 19.592 1.00 41.34 186 VAL A CA 1
ATOM 1476 C C . VAL A 1 186 ? 10.293 5.411 19.194 1.00 41.34 186 VAL A C 1
ATOM 1478 O O . VAL A 1 186 ? 10.810 4.458 19.768 1.00 41.34 186 VAL A O 1
ATOM 1481 N N . ASN A 1 187 ? 9.398 5.204 18.230 1.00 46.56 187 ASN A N 1
ATOM 1482 C CA . ASN A 1 187 ? 9.038 3.848 17.827 1.00 46.56 187 ASN A CA 1
ATOM 1483 C C . ASN A 1 187 ? 9.921 3.428 16.656 1.00 46.56 187 ASN A C 1
ATOM 1485 O O . ASN A 1 187 ? 9.771 3.934 15.543 1.00 46.56 187 ASN A O 1
ATOM 1489 N N . SER A 1 188 ? 10.846 2.506 16.929 1.00 49.03 188 SER A N 1
ATOM 1490 C CA . SER A 1 188 ? 11.697 1.844 15.944 1.00 49.03 188 SER A CA 1
ATOM 1491 C C . SER A 1 188 ? 10.831 1.290 14.814 1.00 49.03 188 SER A C 1
ATOM 1493 O O . SER A 1 188 ? 10.174 0.261 14.952 1.00 49.03 188 SER A O 1
ATOM 1495 N N . THR A 1 189 ? 10.786 2.023 13.711 1.00 56.03 189 THR A N 1
ATOM 1496 C CA . THR A 1 189 ? 9.982 1.683 12.542 1.00 56.03 189 THR A CA 1
ATOM 1497 C C . THR A 1 189 ? 10.924 1.042 11.538 1.00 56.03 189 THR A C 1
ATOM 1499 O O . THR A 1 189 ? 11.964 1.627 11.216 1.00 56.03 189 THR A O 1
ATOM 1502 N N . TYR A 1 190 ? 10.600 -0.160 11.064 1.00 63.56 190 TYR A N 1
ATOM 1503 C CA . TYR A 1 190 ? 11.300 -0.732 9.915 1.00 63.56 190 TYR A CA 1
ATOM 1504 C C . TYR A 1 190 ? 10.516 -0.478 8.642 1.00 63.56 190 TYR A C 1
ATOM 1506 O O . TYR A 1 190 ? 9.320 -0.201 8.698 1.00 63.56 190 TYR A O 1
ATOM 1514 N N . TYR A 1 191 ? 11.190 -0.510 7.493 1.00 74.12 191 TYR A N 1
ATOM 1515 C CA . TYR A 1 191 ? 10.501 -0.330 6.226 1.00 74.12 191 TYR A CA 1
ATOM 1516 C C . TYR A 1 191 ? 10.870 -1.364 5.172 1.00 74.12 191 TYR A C 1
ATOM 1518 O O . TYR A 1 191 ? 11.942 -1.964 5.211 1.00 74.12 191 TYR A O 1
ATOM 1526 N N . ILE A 1 192 ? 9.948 -1.567 4.235 1.00 74.25 192 ILE A N 1
ATOM 1527 C CA . ILE A 1 192 ? 10.143 -2.342 3.011 1.00 74.25 192 ILE A CA 1
ATOM 1528 C C . ILE A 1 192 ? 10.297 -1.341 1.867 1.00 74.25 192 ILE A C 1
ATOM 1530 O O . ILE A 1 192 ? 9.431 -0.483 1.691 1.00 74.25 192 ILE A O 1
ATOM 1534 N N . GLU A 1 193 ? 11.382 -1.452 1.096 1.00 82.12 193 GLU A N 1
ATOM 1535 C CA . GLU A 1 193 ? 11.574 -0.684 -0.138 1.00 82.12 193 GLU A CA 1
ATOM 1536 C C . GLU A 1 193 ? 11.346 -1.580 -1.355 1.00 82.12 193 GLU A C 1
ATOM 1538 O O . GLU A 1 193 ? 12.042 -2.584 -1.548 1.00 82.12 193 GLU A O 1
ATOM 1543 N N . GLY A 1 194 ? 10.393 -1.180 -2.192 1.00 80.94 194 GLY A N 1
ATOM 1544 C CA . GLY A 1 194 ? 10.214 -1.702 -3.538 1.00 80.94 194 GLY A CA 1
ATOM 1545 C C . GLY A 1 194 ? 10.615 -0.654 -4.569 1.00 80.94 194 GLY A C 1
ATOM 1546 O O . GLY A 1 194 ? 10.278 0.521 -4.407 1.00 80.94 194 GLY A O 1
ATOM 1547 N N . THR A 1 195 ? 11.279 -1.056 -5.654 1.00 82.75 195 THR A N 1
ATOM 1548 C CA . THR A 1 195 ? 11.564 -0.157 -6.787 1.00 82.75 195 THR A CA 1
ATOM 1549 C C . THR A 1 195 ? 11.096 -0.732 -8.118 1.00 82.75 195 THR A C 1
ATOM 1551 O O . THR A 1 195 ? 11.216 -1.929 -8.366 1.00 82.75 195 THR A O 1
ATOM 1554 N N . VAL A 1 196 ? 10.576 0.133 -8.992 1.00 78.31 196 VAL A N 1
ATOM 1555 C CA . VAL A 1 196 ? 10.257 -0.210 -10.388 1.00 78.31 196 VAL A CA 1
ATOM 1556 C C . VAL A 1 196 ? 11.101 0.671 -11.304 1.00 78.31 196 VAL A C 1
ATOM 1558 O O . VAL A 1 196 ? 10.902 1.890 -11.301 1.00 78.31 196 VAL A O 1
ATOM 1561 N N . PRO A 1 197 ? 12.044 0.099 -12.074 1.00 72.56 197 PRO A N 1
ATOM 1562 C CA . PRO A 1 197 ? 12.749 0.844 -13.104 1.00 72.56 197 PRO A CA 1
ATOM 1563 C C . PRO A 1 197 ? 11.833 1.090 -14.309 1.00 72.56 197 PRO A C 1
ATOM 1565 O O . PRO A 1 197 ? 11.077 0.208 -14.726 1.00 72.56 197 PRO A O 1
ATOM 1568 N N . TYR A 1 198 ? 11.910 2.290 -14.888 1.00 68.75 198 TYR A N 1
ATOM 1569 C CA . TYR A 1 198 ? 11.147 2.634 -16.085 1.00 68.75 198 TYR A CA 1
ATOM 1570 C C . TYR A 1 198 ? 11.454 1.685 -17.249 1.00 68.75 198 TYR A C 1
ATOM 1572 O O . TYR A 1 198 ? 12.612 1.406 -17.555 1.00 68.75 198 TYR A O 1
ATOM 1580 N N . GLY A 1 199 ? 10.397 1.203 -17.909 1.00 64.38 199 GLY A N 1
ATOM 1581 C CA . GLY A 1 199 ? 10.501 0.402 -19.131 1.00 64.38 199 GLY A CA 1
ATOM 1582 C C . GLY A 1 199 ? 10.840 -1.082 -18.941 1.00 64.38 199 GLY A C 1
ATOM 1583 O O . GLY A 1 199 ? 11.047 -1.766 -19.938 1.00 64.38 199 GLY A O 1
ATOM 1584 N N . VAL A 1 200 ? 10.883 -1.603 -17.708 1.00 62.62 200 VAL A N 1
ATOM 1585 C CA . VAL A 1 200 ? 11.324 -2.994 -17.430 1.00 62.62 200 VAL A CA 1
ATOM 1586 C C . VAL A 1 200 ? 10.165 -3.943 -17.060 1.00 62.62 200 VAL A C 1
ATOM 1588 O O . VAL A 1 200 ? 10.368 -5.118 -16.777 1.00 62.62 200 VAL A O 1
ATOM 1591 N N . GLY A 1 201 ? 8.919 -3.473 -17.090 1.00 61.50 201 GLY A N 1
ATOM 1592 C CA . GLY A 1 201 ? 7.763 -4.246 -16.634 1.00 61.50 201 GLY A CA 1
ATOM 1593 C C . GLY A 1 201 ? 7.059 -5.073 -17.710 1.00 61.50 201 GLY A C 1
ATOM 1594 O O . GLY A 1 201 ? 6.559 -4.513 -18.684 1.00 61.50 201 GLY A O 1
ATOM 1595 N N . THR A 1 202 ? 6.925 -6.388 -17.508 1.00 64.62 202 THR A N 1
ATOM 1596 C CA . THR A 1 202 ? 6.076 -7.253 -18.354 1.00 64.62 202 THR A CA 1
ATOM 1597 C C . THR A 1 202 ? 4.642 -7.385 -17.836 1.00 64.62 202 THR A C 1
ATOM 1599 O O . THR A 1 202 ? 3.749 -7.697 -18.627 1.00 64.62 202 THR A O 1
ATOM 1602 N N . SER A 1 203 ? 4.396 -7.118 -16.546 1.00 78.25 203 SER A N 1
ATOM 1603 C CA . SER A 1 203 ? 3.057 -7.208 -15.956 1.00 78.25 203 SER A CA 1
ATOM 1604 C C . SER A 1 203 ? 2.184 -6.004 -16.318 1.00 78.25 203 SER A C 1
ATOM 1606 O O . SER A 1 203 ? 2.673 -4.907 -16.603 1.00 78.25 203 SER A O 1
ATOM 1608 N N . GLU A 1 204 ? 0.868 -6.204 -16.306 1.00 81.44 204 GLU A N 1
ATOM 1609 C CA . GLU A 1 204 ? -0.112 -5.141 -16.548 1.00 81.44 204 GLU A CA 1
ATOM 1610 C C . GLU A 1 204 ? -0.013 -4.025 -15.497 1.00 81.44 204 GLU A C 1
ATOM 1612 O O . GLU A 1 204 ? 0.021 -2.848 -15.858 1.00 81.44 204 GLU A O 1
ATOM 1617 N N . ALA A 1 205 ? 0.201 -4.389 -14.227 1.00 77.38 205 ALA A N 1
ATOM 1618 C CA . ALA A 1 205 ? 0.485 -3.444 -13.148 1.00 77.38 205 ALA A CA 1
ATOM 1619 C C . ALA A 1 205 ? 1.727 -2.587 -13.442 1.00 77.38 205 ALA A C 1
ATOM 1621 O O . ALA A 1 205 ? 1.683 -1.365 -13.318 1.00 77.38 205 ALA A O 1
ATOM 1622 N N . SER A 1 206 ? 2.822 -3.187 -13.925 1.00 73.25 206 SER A N 1
ATOM 1623 C CA . SER A 1 206 ? 4.023 -2.420 -14.276 1.00 73.25 206 SER A CA 1
ATOM 1624 C C . SER A 1 206 ? 3.825 -1.498 -15.482 1.00 73.25 206 SER A C 1
ATOM 1626 O O . SER A 1 206 ? 4.440 -0.430 -15.544 1.00 73.25 206 SER A O 1
ATOM 1628 N N . LYS A 1 207 ? 2.966 -1.871 -16.441 1.00 81.00 207 LYS A N 1
ATOM 1629 C CA . LYS A 1 207 ? 2.584 -0.984 -17.554 1.00 81.00 207 LYS A CA 1
ATOM 1630 C C . LYS A 1 207 ? 1.772 0.207 -17.050 1.00 81.00 207 LYS A C 1
ATOM 1632 O O . LYS A 1 207 ? 2.080 1.336 -17.426 1.00 81.00 207 LYS A O 1
ATOM 1637 N N . ALA A 1 208 ? 0.796 -0.032 -16.176 1.00 83.56 208 ALA A N 1
ATOM 1638 C CA . ALA A 1 208 ? -0.017 1.022 -15.575 1.00 83.56 208 ALA A CA 1
ATOM 1639 C C . ALA A 1 208 ? 0.840 1.975 -14.721 1.00 83.56 208 ALA A C 1
ATOM 1641 O O . ALA A 1 208 ? 0.766 3.194 -14.882 1.00 83.56 208 ALA A O 1
ATOM 1642 N N . LEU A 1 209 ? 1.757 1.427 -13.919 1.00 78.19 209 LEU A N 1
ATOM 1643 C CA . LEU A 1 209 ? 2.791 2.183 -13.211 1.00 78.19 209 LEU A CA 1
ATOM 1644 C C . LEU A 1 209 ? 3.660 3.007 -14.162 1.00 78.19 209 LEU A C 1
ATOM 1646 O O . LEU A 1 209 ? 3.883 4.183 -13.912 1.00 78.19 209 LEU A O 1
ATOM 1650 N N . SER A 1 210 ? 4.125 2.437 -15.275 1.00 77.81 210 SER A N 1
ATOM 1651 C CA . SER A 1 210 ? 4.943 3.171 -16.254 1.00 77.81 210 SER A CA 1
ATOM 1652 C C . SER A 1 210 ? 4.170 4.325 -16.902 1.00 77.81 210 SER A C 1
ATOM 1654 O O . SER A 1 210 ? 4.720 5.410 -17.102 1.00 77.81 210 SER A O 1
ATOM 1656 N N . GLN A 1 211 ? 2.880 4.126 -17.189 1.00 84.69 211 GLN A N 1
ATOM 1657 C CA . GLN A 1 211 ? 2.000 5.186 -17.679 1.00 84.69 211 GLN A CA 1
ATOM 1658 C C . GLN A 1 211 ? 1.836 6.296 -16.635 1.00 84.69 211 GLN A C 1
ATOM 1660 O O . GLN A 1 211 ? 1.888 7.478 -16.976 1.00 84.69 211 GLN A O 1
ATOM 1665 N N . GLN A 1 212 ? 1.695 5.926 -15.363 1.00 82.88 212 GLN A N 1
ATOM 1666 C CA . GLN A 1 212 ? 1.641 6.878 -14.263 1.00 82.88 212 GLN A CA 1
ATOM 1667 C C . GLN A 1 212 ? 2.972 7.626 -14.083 1.00 82.88 212 GLN A C 1
ATOM 1669 O O . GLN A 1 212 ? 2.963 8.839 -13.889 1.00 82.88 212 GLN A O 1
ATOM 1674 N N . ALA A 1 213 ? 4.111 6.942 -14.240 1.00 81.44 213 ALA A N 1
ATOM 1675 C CA . ALA A 1 213 ? 5.444 7.549 -14.218 1.00 81.44 213 ALA A CA 1
ATOM 1676 C C . ALA A 1 213 ? 5.546 8.660 -15.262 1.00 81.44 213 ALA A C 1
ATOM 1678 O O . ALA A 1 213 ? 5.960 9.773 -14.952 1.00 81.44 213 ALA A O 1
ATOM 1679 N N . SER A 1 214 ? 5.077 8.380 -16.482 1.00 81.75 214 SER A N 1
ATOM 1680 C CA . SER A 1 214 ? 5.064 9.355 -17.570 1.00 81.75 214 SER A CA 1
ATOM 1681 C C . SER A 1 214 ? 4.211 10.583 -17.256 1.00 81.75 214 SER A C 1
ATOM 1683 O O . SER A 1 214 ? 4.573 11.676 -17.677 1.00 81.75 214 SER A O 1
ATOM 1685 N N . ARG A 1 215 ? 3.090 10.429 -16.538 1.00 84.44 215 ARG A N 1
ATOM 1686 C CA . ARG A 1 215 ? 2.237 11.560 -16.130 1.00 84.44 215 ARG A CA 1
ATOM 1687 C C . ARG A 1 215 ? 2.905 12.449 -15.084 1.00 84.44 215 ARG A C 1
ATOM 1689 O O . ARG A 1 215 ? 2.589 13.630 -15.012 1.00 84.44 215 ARG A O 1
ATOM 1696 N N . TRP A 1 216 ? 3.790 11.881 -14.272 1.00 81.50 216 TRP A N 1
ATOM 1697 C CA . TRP A 1 216 ? 4.516 12.585 -13.214 1.00 81.50 216 TRP A CA 1
ATOM 1698 C C . TRP A 1 216 ? 5.960 12.922 -13.587 1.00 81.50 216 TRP A C 1
ATOM 1700 O O . TRP A 1 216 ? 6.725 13.314 -12.712 1.00 81.50 216 TRP A O 1
ATOM 1710 N N . GLU A 1 217 ? 6.330 12.750 -14.861 1.00 84.88 217 GLU A N 1
ATOM 1711 C CA . GLU A 1 217 ? 7.689 12.990 -15.363 1.00 84.88 217 GLU A CA 1
ATOM 1712 C C . GLU A 1 217 ? 8.766 12.231 -14.560 1.00 84.88 217 GLU A C 1
ATOM 1714 O O . GLU A 1 217 ? 9.888 12.694 -14.385 1.00 84.88 217 GLU A O 1
ATOM 1719 N N . ALA A 1 218 ? 8.420 11.042 -14.059 1.00 82.25 218 ALA A N 1
ATOM 1720 C CA . ALA A 1 218 ? 9.299 10.199 -13.260 1.00 82.25 218 ALA A CA 1
ATOM 1721 C C . ALA A 1 218 ? 9.905 9.060 -14.096 1.00 82.25 218 ALA A C 1
ATOM 1723 O O . ALA A 1 218 ? 9.238 8.441 -14.929 1.00 82.25 218 ALA A O 1
ATOM 1724 N N . HIS A 1 219 ? 11.167 8.731 -13.822 1.00 83.12 219 HIS A N 1
ATOM 1725 C CA . HIS A 1 219 ? 11.906 7.611 -14.417 1.00 83.12 219 HIS A CA 1
ATOM 1726 C C . HIS A 1 219 ? 11.934 6.360 -13.527 1.00 83.12 219 HIS A C 1
ATOM 1728 O O . HIS A 1 219 ? 12.433 5.312 -13.934 1.00 83.12 219 HIS A O 1
ATOM 1734 N N . ALA A 1 220 ? 11.432 6.443 -12.298 1.00 84.38 220 ALA A N 1
ATOM 1735 C CA . ALA A 1 220 ? 11.211 5.282 -11.446 1.00 84.38 220 ALA A CA 1
ATOM 1736 C C . ALA A 1 220 ? 10.228 5.611 -10.321 1.00 84.38 220 ALA A C 1
ATOM 1738 O O . ALA A 1 220 ? 9.950 6.773 -10.021 1.00 84.38 220 ALA A O 1
ATOM 1739 N N . PHE A 1 221 ? 9.766 4.563 -9.647 1.00 85.25 221 PHE A N 1
ATOM 1740 C CA . PHE A 1 221 ? 9.060 4.671 -8.378 1.00 85.25 221 PHE A CA 1
ATOM 1741 C C . PHE A 1 221 ? 9.821 3.950 -7.284 1.00 85.25 221 PHE A C 1
ATOM 1743 O O . PHE A 1 221 ? 10.364 2.867 -7.510 1.00 85.25 221 PHE A O 1
ATOM 1750 N N . SER A 1 222 ? 9.806 4.530 -6.087 1.00 89.44 222 SER A N 1
ATOM 1751 C CA . SER A 1 222 ? 10.064 3.783 -4.860 1.00 89.44 222 SER A CA 1
ATOM 1752 C C . SER A 1 222 ? 8.829 3.774 -3.978 1.00 89.44 222 SER A C 1
ATOM 1754 O O . SER A 1 222 ? 8.237 4.827 -3.743 1.00 89.44 222 SER A O 1
ATOM 1756 N N . LEU A 1 223 ? 8.480 2.595 -3.483 1.00 91.31 223 LEU A N 1
ATOM 1757 C CA . LEU A 1 223 ? 7.455 2.383 -2.474 1.00 91.31 223 LEU A CA 1
ATOM 1758 C C . LEU A 1 223 ? 8.152 2.068 -1.152 1.00 91.31 223 LEU A C 1
ATOM 1760 O O . LEU A 1 223 ? 8.906 1.101 -1.081 1.00 91.31 223 LEU A O 1
ATOM 1764 N N . ASN A 1 224 ? 7.896 2.881 -0.131 1.00 90.19 224 ASN A N 1
ATOM 1765 C CA . ASN A 1 224 ? 8.366 2.665 1.232 1.00 90.19 224 ASN A CA 1
ATOM 1766 C C . ASN A 1 224 ? 7.163 2.310 2.105 1.00 90.19 224 ASN A C 1
ATOM 1768 O O . ASN A 1 224 ? 6.228 3.104 2.214 1.00 90.19 224 ASN A O 1
ATOM 1772 N N . VAL A 1 225 ? 7.179 1.132 2.720 1.00 91.31 225 VAL A N 1
ATOM 1773 C CA . VAL A 1 225 ? 6.140 0.692 3.662 1.00 91.31 225 VAL A CA 1
ATOM 1774 C C . VAL A 1 225 ? 6.742 0.675 5.047 1.00 91.31 225 VAL A C 1
ATOM 1776 O O . VAL A 1 225 ? 7.685 -0.067 5.264 1.00 91.31 225 VAL A O 1
ATOM 1779 N N . TYR A 1 226 ? 6.209 1.473 5.959 1.00 89.25 226 TYR A N 1
ATOM 1780 C CA . TYR A 1 226 ? 6.665 1.592 7.338 1.00 89.25 226 TYR A CA 1
ATOM 1781 C C . TYR A 1 226 ? 5.876 0.632 8.225 1.00 89.25 226 TYR A C 1
ATOM 1783 O O . TYR A 1 226 ? 4.649 0.589 8.132 1.00 89.25 226 TYR A O 1
ATOM 1791 N N . LEU A 1 227 ? 6.560 -0.099 9.098 1.00 87.56 227 LEU A N 1
ATOM 1792 C CA . LEU A 1 227 ? 5.996 -1.120 9.975 1.00 87.56 227 LEU A CA 1
ATOM 1793 C C . LEU A 1 227 ? 6.393 -0.846 11.432 1.00 87.56 227 LEU A C 1
ATOM 1795 O O . LEU A 1 227 ? 7.529 -0.448 11.701 1.00 87.56 227 LEU A O 1
ATOM 1799 N N . ASP A 1 228 ? 5.458 -1.037 12.362 1.00 85.69 228 ASP A N 1
ATOM 1800 C CA . ASP A 1 228 ? 5.736 -0.983 13.801 1.00 85.69 228 ASP A CA 1
ATOM 1801 C C . ASP A 1 228 ? 6.427 -2.267 14.300 1.00 85.69 228 ASP A C 1
ATOM 1803 O O . ASP A 1 228 ? 6.663 -3.203 13.536 1.00 85.69 228 ASP A O 1
ATOM 1807 N N . LEU A 1 229 ? 6.775 -2.318 15.590 1.00 82.00 229 LEU A N 1
ATOM 1808 C CA . LEU A 1 229 ? 7.483 -3.456 16.194 1.00 82.00 229 LEU A CA 1
ATOM 1809 C C . LEU A 1 229 ? 6.708 -4.782 16.126 1.00 82.00 229 LEU A C 1
ATOM 1811 O O . LEU A 1 229 ? 7.331 -5.842 16.143 1.00 82.00 229 LEU A O 1
ATOM 1815 N N . ASP A 1 230 ? 5.382 -4.722 16.021 1.00 84.44 230 ASP A N 1
ATOM 1816 C CA . ASP A 1 230 ? 4.507 -5.889 15.913 1.00 84.44 230 ASP A CA 1
ATOM 1817 C C . ASP A 1 230 ? 4.288 -6.303 14.443 1.00 84.44 230 ASP A C 1
ATOM 1819 O O . ASP A 1 230 ? 3.637 -7.307 14.156 1.00 84.44 230 ASP A O 1
ATOM 1823 N N . GLY A 1 231 ? 4.857 -5.546 13.498 1.00 84.88 231 GLY A N 1
ATOM 1824 C CA . GLY A 1 231 ? 4.719 -5.757 12.062 1.00 84.88 231 GLY A CA 1
ATOM 1825 C C . GLY A 1 231 ? 3.412 -5.246 11.470 1.00 84.88 231 GLY A C 1
ATOM 1826 O O . GLY A 1 231 ? 3.086 -5.609 10.339 1.00 84.88 231 GLY A O 1
ATOM 1827 N N . ASN A 1 232 ? 2.683 -4.386 12.187 1.00 89.38 232 ASN A N 1
ATOM 1828 C CA . ASN A 1 232 ? 1.538 -3.682 11.622 1.00 89.38 232 ASN A CA 1
ATOM 1829 C C . ASN A 1 232 ? 2.001 -2.480 10.806 1.00 89.38 232 ASN A C 1
ATOM 1831 O O . ASN A 1 232 ? 3.050 -1.886 11.059 1.00 89.38 232 ASN A O 1
ATOM 1835 N N . ILE A 1 233 ? 1.170 -2.060 9.858 1.00 90.81 233 ILE A N 1
ATOM 1836 C CA . ILE A 1 233 ? 1.479 -0.911 9.021 1.00 90.81 233 ILE A CA 1
ATOM 1837 C C . ILE A 1 233 ? 1.400 0.416 9.785 1.00 90.81 233 ILE A C 1
ATOM 1839 O O . ILE A 1 233 ? 0.371 0.833 10.315 1.00 90.81 233 ILE A O 1
ATOM 1843 N N . ALA A 1 234 ? 2.535 1.105 9.814 1.00 90.75 234 ALA A N 1
ATOM 1844 C CA . ALA A 1 234 ? 2.739 2.414 10.418 1.00 90.75 234 ALA A CA 1
ATOM 1845 C C . ALA A 1 234 ? 2.672 3.547 9.378 1.00 90.75 234 ALA A C 1
ATOM 1847 O O . ALA A 1 234 ? 2.543 4.718 9.737 1.00 90.75 234 ALA A O 1
ATOM 1848 N N . GLY A 1 235 ? 2.738 3.226 8.085 1.00 91.94 235 GLY A N 1
ATOM 1849 C CA . GLY A 1 235 ? 2.504 4.179 7.005 1.00 91.94 235 GLY A CA 1
ATOM 1850 C C . GLY A 1 235 ? 3.012 3.697 5.655 1.00 91.94 235 GLY A C 1
ATOM 1851 O O . GLY A 1 235 ? 3.692 2.679 5.555 1.00 91.94 235 GLY A O 1
ATOM 1852 N N . VAL A 1 236 ? 2.712 4.465 4.611 1.00 93.69 236 VAL A N 1
ATOM 1853 C CA . VAL A 1 236 ? 3.187 4.220 3.245 1.00 93.69 236 VAL A CA 1
ATOM 1854 C C . VAL A 1 236 ? 3.669 5.524 2.628 1.00 93.69 236 VAL A C 1
ATOM 1856 O O . VAL A 1 236 ? 3.103 6.587 2.889 1.00 93.69 236 VAL A O 1
ATOM 1859 N N . ARG A 1 237 ? 4.719 5.439 1.806 1.00 93.38 237 ARG A N 1
ATOM 1860 C CA . ARG A 1 237 ? 5.144 6.530 0.938 1.00 93.38 237 ARG A CA 1
ATOM 1861 C C . ARG A 1 237 ? 5.590 6.038 -0.432 1.00 93.38 237 ARG A C 1
ATOM 1863 O O . ARG A 1 237 ? 6.625 5.381 -0.565 1.00 93.38 237 ARG A O 1
ATOM 1870 N N . VAL A 1 238 ? 4.861 6.456 -1.454 1.00 92.12 238 VAL A N 1
ATOM 1871 C CA . VAL A 1 238 ? 5.258 6.419 -2.854 1.00 92.12 238 VAL A CA 1
ATOM 1872 C C . VAL A 1 238 ? 6.064 7.677 -3.157 1.00 92.12 238 VAL A C 1
ATOM 1874 O O . VAL A 1 238 ? 5.633 8.805 -2.918 1.00 92.12 238 VAL A O 1
ATOM 1877 N N . THR A 1 239 ? 7.258 7.484 -3.699 1.00 90.19 239 THR A N 1
ATOM 1878 C CA . THR A 1 239 ? 8.141 8.570 -4.120 1.00 90.19 239 THR A CA 1
ATOM 1879 C C . THR A 1 239 ? 8.451 8.390 -5.602 1.00 90.19 239 THR A C 1
ATOM 1881 O O . THR A 1 239 ? 9.174 7.447 -5.954 1.00 90.19 239 THR A O 1
ATOM 1884 N N . PRO A 1 240 ? 7.919 9.263 -6.476 1.00 87.56 240 PRO A N 1
ATOM 1885 C CA . PRO A 1 240 ? 8.380 9.365 -7.854 1.00 87.56 240 PRO A CA 1
ATOM 1886 C C . PRO A 1 240 ? 9.855 9.782 -7.859 1.00 87.56 240 PRO A C 1
ATOM 1888 O O . PRO A 1 240 ? 10.256 10.660 -7.092 1.00 87.56 240 PRO A O 1
ATOM 1891 N N . ARG A 1 241 ? 10.672 9.142 -8.694 1.00 84.81 241 ARG A N 1
ATOM 1892 C CA . ARG A 1 241 ? 12.080 9.498 -8.893 1.00 84.81 241 ARG A CA 1
ATOM 1893 C C . ARG A 1 241 ? 12.237 10.130 -10.268 1.00 84.81 241 ARG A C 1
ATOM 1895 O O . ARG A 1 241 ? 12.007 9.459 -11.273 1.00 84.81 241 ARG A O 1
ATOM 1902 N N . THR A 1 242 ? 12.592 11.407 -10.272 1.00 82.25 242 THR A N 1
ATOM 1903 C CA . THR A 1 242 ? 12.993 12.189 -11.448 1.00 82.25 242 THR A CA 1
ATOM 1904 C C . THR A 1 242 ? 14.470 12.004 -11.737 1.00 82.25 242 THR A C 1
ATOM 1906 O O . THR A 1 242 ? 15.233 11.905 -10.746 1.00 82.25 242 THR A O 1
#